Protein AF-A0A1E7EVD5-F1 (afdb_monomer_lite)

Organism: NCBI:txid635003

Structure (mmCIF, N/CA/C/O backbone):
data_AF-A0A1E7EVD5-F1
#
_entry.id   AF-A0A1E7EVD5-F1
#
loop_
_atom_site.group_PDB
_atom_site.id
_atom_site.type_symbol
_atom_site.label_atom_id
_atom_site.label_alt_id
_atom_site.label_comp_id
_atom_site.label_asym_id
_atom_site.label_entity_id
_atom_site.label_seq_id
_atom_site.pdbx_PDB_ins_code
_atom_site.Cartn_x
_atom_site.Cartn_y
_atom_site.Cartn_z
_atom_site.occupancy
_atom_site.B_iso_or_equiv
_atom_site.auth_seq_id
_atom_site.auth_comp_id
_atom_site.auth_asym_id
_atom_site.auth_atom_id
_atom_site.pdbx_PDB_model_num
ATOM 1 N N . MET A 1 1 ? -14.620 2.691 9.015 1.00 87.44 1 MET A N 1
ATOM 2 C CA . MET A 1 1 ? -14.603 2.042 10.347 1.00 87.44 1 MET A CA 1
ATOM 3 C C . MET A 1 1 ? -14.461 3.120 11.411 1.00 87.44 1 MET A C 1
ATOM 5 O O . MET A 1 1 ? -13.793 4.110 11.149 1.00 87.44 1 MET A O 1
ATOM 9 N N . GLN A 1 2 ? -15.091 2.953 12.572 1.00 92.75 2 GLN A N 1
ATOM 10 C CA . GLN A 1 2 ? -14.974 3.869 13.709 1.00 92.75 2 GLN A CA 1
ATOM 11 C C . GLN A 1 2 ? -13.969 3.303 14.715 1.00 92.75 2 GLN A C 1
ATOM 13 O O . GLN A 1 2 ? -14.129 2.164 15.145 1.00 92.75 2 GLN A O 1
ATOM 18 N N . VAL A 1 3 ? -12.957 4.079 15.102 1.00 96.19 3 VAL A N 1
ATOM 19 C CA . VAL A 1 3 ? -11.995 3.671 16.138 1.00 96.19 3 VAL A CA 1
ATOM 20 C C . VAL A 1 3 ? -12.678 3.657 17.504 1.00 96.19 3 VAL A C 1
ATOM 22 O O . VAL A 1 3 ? -13.343 4.624 17.872 1.00 96.19 3 VAL A O 1
ATOM 25 N N . ILE A 1 4 ? -12.496 2.565 18.245 1.00 95.31 4 ILE A N 1
ATOM 26 C CA . ILE A 1 4 ? -12.933 2.418 19.637 1.00 95.31 4 ILE A CA 1
ATOM 27 C C . ILE A 1 4 ? -11.795 2.842 20.570 1.00 95.31 4 ILE A C 1
ATOM 29 O O . ILE A 1 4 ? -12.007 3.651 21.464 1.00 95.31 4 ILE A O 1
ATOM 33 N N . GLY A 1 5 ? -10.588 2.323 20.337 1.00 96.06 5 GLY A N 1
ATOM 34 C CA . GLY A 1 5 ? -9.418 2.605 21.163 1.00 96.06 5 GLY A CA 1
ATOM 35 C C . GLY A 1 5 ? -8.251 1.671 20.853 1.00 96.06 5 GLY A C 1
ATOM 36 O O . GLY A 1 5 ? -8.274 0.946 19.855 1.00 96.06 5 GLY A O 1
ATOM 37 N N . GLN A 1 6 ? -7.247 1.677 21.725 1.00 97.06 6 GLN A N 1
ATOM 38 C CA . GLN A 1 6 ? -6.050 0.849 21.603 1.00 97.06 6 GLN A CA 1
ATOM 39 C C . GLN A 1 6 ? -6.073 -0.302 22.614 1.00 97.06 6 GLN A C 1
ATOM 41 O O . GLN A 1 6 ? -6.455 -0.115 23.767 1.00 97.06 6 GLN A O 1
ATOM 46 N N . PHE A 1 7 ? -5.611 -1.480 22.204 1.00 96.19 7 PHE A N 1
ATOM 47 C CA . PHE A 1 7 ? -5.401 -2.637 23.065 1.00 96.19 7 PHE A CA 1
ATOM 48 C C . PHE A 1 7 ? -3.916 -3.016 23.110 1.00 96.19 7 PHE A C 1
ATOM 50 O O . PHE A 1 7 ? -3.252 -3.108 22.074 1.00 96.19 7 PHE A O 1
ATOM 57 N N . ASN A 1 8 ? -3.405 -3.242 24.326 1.00 95.19 8 ASN A N 1
ATOM 58 C CA . ASN A 1 8 ? -2.037 -3.696 24.609 1.00 95.19 8 ASN A CA 1
ATOM 59 C C . ASN A 1 8 ? -0.928 -2.905 23.879 1.00 95.19 8 ASN A C 1
ATOM 61 O O . ASN A 1 8 ? 0.089 -3.473 23.490 1.00 95.19 8 ASN A O 1
ATOM 65 N N . LEU A 1 9 ? -1.155 -1.609 23.626 1.00 94.81 9 LEU A N 1
ATOM 66 C CA . LEU A 1 9 ? -0.230 -0.713 22.914 1.00 94.81 9 LEU A CA 1
ATOM 67 C C . LEU A 1 9 ? 0.246 -1.224 21.535 1.00 94.81 9 LEU A C 1
ATOM 69 O O . LEU A 1 9 ? 1.286 -0.803 21.030 1.00 94.81 9 LEU A O 1
ATOM 73 N N . GLY A 1 10 ? -0.488 -2.161 20.932 1.00 93.69 10 GLY A N 1
ATOM 74 C CA . GLY A 1 10 ? -0.101 -2.815 19.679 1.00 93.69 10 GLY A CA 1
ATOM 75 C C . GLY A 1 10 ? -1.252 -3.004 18.700 1.00 93.69 10 GLY A C 1
ATOM 76 O O . GLY A 1 10 ? -1.018 -3.213 17.510 1.00 93.69 10 GLY A O 1
ATOM 77 N N . PHE A 1 11 ? -2.493 -2.911 19.177 1.00 96.81 11 PHE A N 1
ATOM 78 C CA . PHE A 1 11 ? -3.666 -3.129 18.349 1.00 96.81 11 PHE A CA 1
ATOM 79 C C . PHE A 1 11 ? -4.635 -1.961 18.427 1.00 96.81 11 PHE A C 1
ATOM 81 O O . PHE A 1 11 ? -4.935 -1.461 19.507 1.00 96.81 11 PHE A O 1
ATOM 88 N N . VAL A 1 12 ? -5.184 -1.573 17.283 1.00 97.00 12 VAL A N 1
ATOM 89 C CA . VAL A 1 12 ? -6.315 -0.654 17.191 1.00 97.00 12 VAL A CA 1
ATOM 90 C C . VAL A 1 12 ? -7.594 -1.478 17.121 1.00 97.00 12 VAL A C 1
ATOM 92 O O . VAL A 1 12 ? -7.748 -2.345 16.259 1.00 97.00 12 VAL A O 1
ATOM 95 N N . LEU A 1 13 ? -8.525 -1.205 18.028 1.00 96.56 13 LEU A N 1
ATOM 96 C CA . LEU A 1 13 ? -9.871 -1.760 17.996 1.00 96.56 13 LEU A CA 1
ATOM 97 C C . LEU A 1 13 ? -10.778 -0.818 17.214 1.00 96.56 13 LEU A C 1
ATOM 99 O O . LEU A 1 13 ? -10.851 0.381 17.499 1.00 96.56 13 LEU A O 1
ATOM 103 N N . ALA A 1 14 ? -11.496 -1.363 16.240 1.00 95.25 14 ALA A N 1
ATOM 104 C CA . ALA A 1 14 ? -12.407 -0.597 15.410 1.00 95.25 14 ALA A CA 1
ATOM 105 C C . ALA A 1 14 ? -13.736 -1.323 15.214 1.00 95.25 14 ALA A C 1
ATOM 107 O O . ALA A 1 14 ? -13.816 -2.548 15.158 1.00 95.25 14 ALA A O 1
ATOM 108 N N . ARG A 1 15 ? -14.800 -0.542 15.066 1.00 92.50 15 ARG A N 1
ATOM 109 C CA . ARG A 1 15 ? -16.142 -1.021 14.755 1.00 92.50 15 ARG A CA 1
ATOM 110 C C . ARG A 1 15 ? -16.478 -0.728 13.300 1.00 92.50 15 ARG A C 1
ATOM 112 O O . ARG A 1 15 ? -16.252 0.381 12.806 1.00 92.50 15 ARG A O 1
ATOM 119 N N . CYS A 1 16 ? -17.050 -1.709 12.616 1.00 87.75 16 CYS A N 1
ATOM 120 C CA . CYS A 1 16 ? -17.634 -1.540 11.290 1.00 87.75 16 CYS A CA 1
ATOM 121 C C . CYS A 1 16 ? -19.168 -1.646 11.353 1.00 87.75 16 CYS A C 1
ATOM 123 O O . CYS A 1 16 ? -19.747 -1.780 12.434 1.00 87.75 16 CYS A O 1
ATOM 125 N N . SER A 1 17 ? -19.830 -1.538 10.200 1.00 83.94 17 SER A N 1
ATOM 126 C CA . SER A 1 17 ? -21.291 -1.601 10.077 1.00 83.94 17 SER A CA 1
ATOM 127 C C . SER A 1 17 ? -21.891 -2.780 10.858 1.00 83.94 17 SER A C 1
ATOM 129 O O . SER A 1 17 ? -21.265 -3.828 11.015 1.00 83.94 17 SER A O 1
ATOM 131 N N . ARG A 1 18 ? -23.107 -2.587 11.391 1.00 83.00 18 ARG A N 1
ATOM 132 C CA . ARG A 1 18 ? -23.834 -3.575 12.216 1.00 83.00 18 ARG A CA 1
ATOM 133 C C . ARG A 1 18 ? -23.080 -4.060 13.468 1.00 83.00 18 ARG A C 1
ATOM 135 O O . ARG A 1 18 ? -23.316 -5.171 13.916 1.00 83.00 18 ARG A O 1
ATOM 142 N N . ASN A 1 19 ? -22.205 -3.230 14.045 1.00 83.88 19 ASN A N 1
ATOM 143 C CA . ASN A 1 19 ? -21.448 -3.531 15.272 1.00 83.88 19 ASN A CA 1
ATOM 144 C C . ASN A 1 19 ? -20.487 -4.723 15.159 1.00 83.88 19 ASN A C 1
ATOM 146 O O . ASN A 1 19 ? -20.225 -5.421 16.137 1.00 83.88 19 ASN A O 1
ATOM 150 N N . HIS A 1 20 ? -19.916 -4.942 13.978 1.00 91.12 20 HIS A N 1
ATOM 151 C CA . HIS A 1 20 ? -18.826 -5.901 13.836 1.00 91.12 20 HIS A CA 1
ATOM 152 C C . HIS A 1 20 ? -17.531 -5.312 14.403 1.00 91.12 20 HIS A C 1
ATOM 154 O O . HIS A 1 20 ? -17.106 -4.232 13.981 1.00 91.12 20 HIS A O 1
ATOM 160 N N . LEU A 1 21 ? -16.914 -6.025 15.345 1.00 93.31 21 LEU A N 1
ATOM 161 C CA . LEU A 1 21 ? -15.629 -5.676 15.940 1.00 93.31 21 LEU A CA 1
ATOM 162 C C . LEU A 1 21 ? -14.482 -6.184 15.064 1.00 93.31 21 LEU A C 1
ATOM 164 O O . LEU A 1 21 ? -14.471 -7.335 14.619 1.00 93.31 21 LEU A O 1
ATOM 168 N N . TRP A 1 22 ? -13.506 -5.313 14.858 1.00 95.25 22 TRP A N 1
ATOM 169 C CA . TRP A 1 22 ? -12.271 -5.570 14.142 1.00 95.25 22 TRP A CA 1
ATOM 170 C C . TRP A 1 22 ? -11.087 -5.218 15.029 1.00 95.25 22 TRP A C 1
ATOM 172 O O . TRP A 1 22 ? -11.113 -4.222 15.756 1.00 95.25 22 TRP A O 1
ATOM 182 N N . ILE A 1 23 ? -10.044 -6.033 14.932 1.00 96.06 23 ILE A N 1
ATOM 183 C CA . ILE A 1 23 ? -8.750 -5.778 15.551 1.00 96.06 23 ILE A CA 1
ATOM 184 C C . ILE A 1 23 ? -7.716 -5.583 14.450 1.00 96.06 23 ILE A C 1
ATOM 186 O O . ILE A 1 23 ? -7.658 -6.364 13.498 1.00 96.06 23 ILE A O 1
ATOM 190 N N . LEU A 1 24 ? -6.937 -4.516 14.562 1.00 96.94 24 LEU A N 1
ATOM 191 C CA . LEU A 1 24 ? -5.933 -4.120 13.589 1.00 96.94 24 LEU A CA 1
ATOM 192 C C . LEU A 1 24 ? -4.576 -4.050 14.279 1.00 96.94 24 LEU A C 1
ATOM 194 O O . LEU A 1 24 ? -4.447 -3.392 15.304 1.00 96.94 24 LEU A O 1
ATOM 198 N N . ASP A 1 25 ? -3.568 -4.713 13.732 1.00 96.88 25 ASP A N 1
ATOM 199 C CA . ASP A 1 25 ? -2.182 -4.622 14.188 1.00 96.88 25 ASP A CA 1
ATOM 200 C C . ASP A 1 25 ? -1.587 -3.302 13.690 1.00 96.88 25 ASP A C 1
ATOM 202 O O . ASP A 1 25 ? -1.381 -3.118 12.489 1.00 96.88 25 ASP A O 1
ATOM 206 N N . GLN A 1 26 ? -1.342 -2.364 14.608 1.00 95.94 26 GLN A N 1
ATOM 207 C CA . GLN A 1 26 ? -0.967 -0.993 14.250 1.00 95.94 26 GLN A CA 1
ATOM 208 C C . GLN A 1 26 ? 0.332 -0.940 13.434 1.00 95.94 26 GLN A C 1
ATOM 210 O O . GLN A 1 26 ? 0.427 -0.175 12.475 1.00 95.94 26 GLN A O 1
ATOM 215 N N . HIS A 1 27 ? 1.299 -1.797 13.777 1.00 95.00 27 HIS A N 1
ATOM 216 C CA . HIS A 1 27 ? 2.591 -1.865 13.107 1.00 95.00 27 HIS A CA 1
ATOM 217 C C . HIS A 1 27 ? 2.435 -2.462 11.710 1.00 95.00 27 HIS A C 1
ATOM 219 O O . HIS A 1 27 ? 2.882 -1.875 10.729 1.00 95.00 27 HIS A O 1
ATOM 225 N N . ALA A 1 28 ? 1.747 -3.601 11.606 1.00 95.12 28 ALA A N 1
ATOM 226 C CA . ALA A 1 28 ? 1.531 -4.275 10.331 1.00 95.12 28 ALA A CA 1
ATOM 227 C C . ALA A 1 28 ? 0.746 -3.399 9.337 1.00 95.12 28 ALA A C 1
ATOM 229 O O . ALA A 1 28 ? 1.055 -3.396 8.143 1.00 95.12 28 ALA A O 1
ATOM 230 N N . CYS A 1 29 ? -0.254 -2.652 9.821 1.00 95.50 29 CYS A N 1
ATOM 231 C CA . CYS A 1 29 ? -1.066 -1.755 8.998 1.00 95.50 29 CYS A CA 1
ATOM 232 C C . CYS A 1 29 ? -0.239 -0.605 8.413 1.00 95.50 29 CYS A C 1
ATOM 234 O O . CYS A 1 29 ? -0.310 -0.349 7.209 1.00 95.50 29 CYS A O 1
ATOM 236 N N . GLU A 1 30 ? 0.563 0.072 9.240 1.00 94.56 30 GLU A N 1
ATOM 237 C CA . GLU A 1 30 ? 1.446 1.130 8.742 1.00 94.56 30 GLU A CA 1
ATOM 238 C C . GLU A 1 30 ? 2.547 0.589 7.837 1.00 94.56 30 GLU A C 1
ATOM 240 O O . GLU A 1 30 ? 2.829 1.200 6.808 1.00 94.56 30 GLU A O 1
ATOM 245 N N . GLU A 1 31 ? 3.110 -0.578 8.154 1.00 93.44 31 GLU A N 1
ATOM 246 C CA . GLU A 1 31 ? 4.122 -1.215 7.316 1.00 93.44 31 GLU A CA 1
ATOM 247 C C . GLU A 1 31 ? 3.582 -1.490 5.913 1.00 93.44 31 GLU A C 1
ATOM 249 O O . GLU A 1 31 ? 4.265 -1.216 4.928 1.00 93.44 31 GLU A O 1
ATOM 254 N N . ARG A 1 32 ? 2.343 -1.985 5.799 1.00 94.12 32 ARG A N 1
ATOM 255 C CA . ARG A 1 32 ? 1.721 -2.224 4.495 1.00 94.12 32 ARG A CA 1
ATOM 256 C C . ARG A 1 32 ? 1.514 -0.925 3.717 1.00 94.12 32 ARG A C 1
ATOM 258 O O . ARG A 1 32 ? 1.902 -0.863 2.554 1.00 94.12 32 ARG A O 1
ATOM 265 N N . TYR A 1 33 ? 0.953 0.103 4.351 1.00 95.00 33 TYR A N 1
ATOM 266 C CA . TYR A 1 33 ? 0.758 1.400 3.701 1.00 95.00 33 TYR A CA 1
ATOM 267 C C . TYR A 1 33 ? 2.088 1.997 3.224 1.00 95.00 33 TYR A C 1
ATOM 269 O O . TYR A 1 33 ? 2.227 2.365 2.061 1.00 95.00 33 TYR A O 1
ATOM 277 N N . ASN A 1 34 ? 3.096 2.032 4.099 1.00 91.44 34 ASN A N 1
ATOM 278 C CA . ASN A 1 34 ? 4.414 2.575 3.782 1.00 91.44 34 ASN A CA 1
ATOM 279 C C . ASN A 1 34 ? 5.110 1.773 2.678 1.00 91.44 34 ASN A C 1
ATOM 281 O O . ASN A 1 34 ? 5.782 2.359 1.835 1.00 91.44 34 ASN A O 1
ATOM 285 N N . PHE A 1 35 ? 4.952 0.449 2.662 1.00 89.56 35 PHE A N 1
ATOM 286 C CA . PHE A 1 35 ? 5.494 -0.404 1.611 1.00 89.56 35 PHE A CA 1
ATOM 287 C C . PHE A 1 35 ? 4.894 -0.072 0.244 1.00 89.56 35 PHE A C 1
ATOM 289 O O . PHE A 1 35 ? 5.647 0.185 -0.693 1.00 89.56 35 PHE A O 1
ATOM 296 N N . GLU A 1 36 ? 3.565 -0.023 0.131 1.00 90.06 36 GLU A N 1
ATOM 297 C CA . GLU A 1 36 ? 2.908 0.299 -1.141 1.00 90.06 36 GLU A CA 1
ATOM 298 C C . GLU A 1 36 ? 3.227 1.726 -1.597 1.00 90.06 36 GLU A C 1
ATOM 300 O O . GLU A 1 36 ? 3.528 1.942 -2.770 1.00 90.06 36 GLU A O 1
ATOM 305 N N . GLU A 1 37 ? 3.269 2.689 -0.674 1.00 89.38 37 GLU A N 1
ATOM 306 C CA . GLU A 1 37 ? 3.686 4.061 -0.972 1.00 89.38 37 GLU A CA 1
ATOM 307 C C . GLU A 1 37 ? 5.142 4.141 -1.441 1.00 89.38 37 GLU A C 1
ATOM 309 O O . GLU A 1 37 ? 5.448 4.872 -2.382 1.00 89.38 37 GLU A O 1
ATOM 314 N N . LEU A 1 38 ? 6.054 3.386 -0.819 1.00 83.38 38 LEU A N 1
ATOM 315 C CA . LEU A 1 38 ? 7.449 3.306 -1.250 1.00 83.38 38 LEU A CA 1
ATOM 316 C C . LEU A 1 38 ? 7.557 2.690 -2.642 1.00 83.38 38 LEU A C 1
ATOM 318 O O . LEU A 1 38 ? 8.316 3.209 -3.456 1.00 83.38 38 LEU A O 1
ATOM 322 N N . CYS A 1 39 ? 6.796 1.637 -2.935 1.00 80.44 39 CYS A N 1
ATOM 323 C CA . CYS A 1 39 ? 6.753 1.043 -4.267 1.00 80.44 39 CYS A CA 1
ATOM 324 C C . CYS A 1 39 ? 6.199 2.021 -5.314 1.00 80.44 39 CYS A C 1
ATOM 326 O O . CYS A 1 39 ? 6.761 2.108 -6.400 1.00 80.44 39 CYS A O 1
ATOM 328 N N . LYS A 1 40 ? 5.155 2.794 -4.983 1.00 81.38 40 LYS A N 1
ATOM 329 C CA . LYS A 1 40 ? 4.544 3.792 -5.883 1.00 81.38 40 LYS A CA 1
ATOM 330 C C . LYS A 1 40 ? 5.447 5.007 -6.124 1.00 81.38 40 LYS A C 1
ATOM 332 O O . LYS A 1 40 ? 5.515 5.513 -7.238 1.00 81.38 40 LYS A O 1
ATOM 337 N N . LYS A 1 41 ? 6.127 5.500 -5.084 1.00 79.62 41 LYS A N 1
ATOM 338 C CA . LYS A 1 41 ? 6.917 6.747 -5.129 1.00 79.62 41 LYS A CA 1
ATOM 339 C C . LYS A 1 41 ? 8.368 6.553 -5.540 1.00 79.62 41 LYS A C 1
ATOM 341 O O . LYS A 1 41 ? 9.002 7.509 -5.984 1.00 79.62 41 LYS A O 1
ATOM 346 N N . THR A 1 42 ? 8.934 5.367 -5.328 1.00 70.31 42 THR A N 1
ATOM 347 C CA . THR A 1 42 ? 10.346 5.138 -5.637 1.00 70.31 42 THR A CA 1
ATOM 348 C C . THR A 1 42 ? 10.512 4.975 -7.137 1.00 70.31 42 THR A C 1
ATOM 350 O O . THR A 1 42 ? 10.338 3.889 -7.678 1.00 70.31 42 THR A O 1
ATOM 353 N N . VAL A 1 43 ? 10.919 6.058 -7.789 1.00 64.12 43 VAL A N 1
ATOM 354 C CA . VAL A 1 43 ? 11.526 5.987 -9.114 1.00 64.12 43 VAL A CA 1
ATOM 355 C C . VAL A 1 43 ? 12.935 5.444 -8.919 1.00 64.12 43 VAL A C 1
ATOM 357 O O . VAL A 1 43 ? 13.771 6.070 -8.264 1.00 64.12 43 VAL A O 1
ATOM 360 N N . MET A 1 44 ? 13.193 4.242 -9.423 1.00 65.06 44 MET A N 1
ATOM 361 C CA . MET A 1 44 ? 14.541 3.683 -9.398 1.00 65.06 44 MET A CA 1
ATOM 362 C C . MET A 1 44 ? 15.422 4.503 -10.338 1.00 65.06 44 MET A C 1
ATOM 364 O O . MET A 1 44 ? 15.129 4.617 -11.527 1.00 65.06 44 MET A O 1
ATOM 368 N N . HIS A 1 45 ? 16.501 5.079 -9.811 1.00 68.00 45 HIS A N 1
ATOM 369 C CA . HIS A 1 45 ? 17.475 5.769 -10.647 1.00 68.00 45 HIS A CA 1
ATOM 370 C C . HIS A 1 45 ? 18.203 4.749 -11.518 1.00 68.00 45 HIS A C 1
ATOM 372 O O . HIS A 1 45 ? 18.704 3.740 -11.022 1.00 68.00 45 HIS A O 1
ATOM 378 N N . GLU A 1 46 ? 18.249 5.010 -12.818 1.00 78.38 46 GLU A N 1
ATOM 379 C CA . GLU A 1 46 ? 18.976 4.168 -13.756 1.00 78.38 46 GLU A CA 1
ATOM 380 C C . GLU A 1 46 ? 20.476 4.467 -13.692 1.00 78.38 46 GLU A C 1
ATOM 382 O O . GLU A 1 46 ? 20.906 5.621 -13.664 1.00 78.38 46 GLU A O 1
ATOM 387 N N . GLN A 1 47 ? 21.283 3.415 -13.687 1.00 81.50 47 GLN A N 1
ATOM 388 C CA . GLN A 1 47 ? 22.715 3.488 -13.915 1.00 81.50 47 GLN A CA 1
ATOM 389 C C . GLN A 1 47 ? 23.000 2.942 -15.317 1.00 81.50 47 GLN A C 1
ATOM 391 O O . GLN A 1 47 ? 22.855 1.732 -15.531 1.00 81.50 47 GLN A O 1
ATOM 396 N N . PRO A 1 48 ? 23.411 3.801 -16.268 1.00 87.69 48 PRO A N 1
ATOM 397 C CA . PRO A 1 48 ? 23.814 3.362 -17.594 1.00 87.69 48 PRO A CA 1
ATOM 398 C C . PRO A 1 48 ? 24.963 2.355 -17.518 1.00 87.69 48 PRO A C 1
ATOM 400 O O . PRO A 1 48 ? 25.917 2.519 -16.752 1.00 87.69 48 PRO A O 1
ATOM 403 N N . LEU A 1 49 ? 24.873 1.308 -18.329 1.00 83.44 49 LEU A N 1
ATOM 404 C CA . LEU A 1 49 ? 25.957 0.363 -18.535 1.00 83.44 49 LEU A CA 1
ATOM 405 C C . LEU A 1 49 ? 26.996 0.983 -19.469 1.00 83.44 49 LEU A C 1
ATOM 407 O O . LEU A 1 49 ? 26.654 1.655 -20.439 1.00 83.44 49 LEU A O 1
ATOM 411 N N . ILE A 1 50 ? 28.274 0.710 -19.198 1.00 88.38 50 ILE A N 1
ATOM 412 C CA . ILE A 1 50 ? 29.384 1.141 -20.064 1.00 88.38 50 ILE A CA 1
ATOM 413 C C . ILE A 1 50 ? 29.226 0.546 -21.473 1.00 88.38 50 ILE A C 1
ATOM 415 O O . ILE A 1 50 ? 29.516 1.209 -22.464 1.00 88.38 50 ILE A O 1
ATOM 419 N N . GLN A 1 51 ? 28.730 -0.691 -21.559 1.00 86.69 51 GLN A N 1
ATOM 420 C CA . GLN A 1 51 ? 28.394 -1.366 -22.807 1.00 86.69 51 GLN A CA 1
ATOM 421 C C . GLN A 1 51 ? 27.023 -2.045 -22.666 1.00 86.69 51 GLN A C 1
ATOM 423 O O . GLN A 1 51 ? 26.775 -2.660 -21.624 1.00 86.69 51 GLN A O 1
ATOM 428 N N . PRO A 1 52 ? 26.144 -1.971 -23.687 1.00 88.62 52 PRO A N 1
ATOM 429 C CA . PRO A 1 52 ? 24.885 -2.705 -23.680 1.00 88.62 52 PRO A CA 1
ATOM 430 C C . PRO A 1 52 ? 25.107 -4.208 -23.483 1.00 88.62 52 PRO A C 1
ATOM 432 O O . PRO A 1 52 ? 25.934 -4.817 -24.163 1.00 88.62 52 PRO A O 1
ATOM 435 N N . LEU A 1 53 ? 24.353 -4.805 -22.565 1.00 85.31 53 LEU A N 1
ATOM 436 C CA . LEU A 1 53 ? 24.375 -6.238 -22.302 1.00 85.31 53 LEU A CA 1
ATOM 437 C C . LEU A 1 53 ? 23.308 -6.919 -23.162 1.00 85.31 53 LEU A C 1
ATOM 439 O O . LEU A 1 53 ? 22.117 -6.725 -22.931 1.00 85.31 53 LEU A O 1
ATOM 443 N N . HIS A 1 54 ? 23.718 -7.716 -24.147 1.00 85.88 54 HIS A N 1
ATOM 444 C CA . HIS A 1 54 ? 22.781 -8.530 -24.923 1.00 85.88 54 HIS A CA 1
ATOM 445 C C . HIS A 1 54 ? 22.127 -9.589 -24.033 1.00 85.88 54 HIS A C 1
ATOM 447 O O . HIS A 1 54 ? 22.817 -10.291 -23.292 1.00 85.88 54 HIS A O 1
ATOM 453 N N . LEU A 1 55 ? 20.797 -9.677 -24.090 1.00 78.94 55 LEU A N 1
ATOM 454 C CA . LEU A 1 55 ? 20.026 -10.653 -23.333 1.00 78.94 55 LEU A CA 1
ATOM 455 C C . LEU A 1 55 ? 19.700 -11.846 -24.229 1.00 78.94 55 LEU A C 1
ATOM 457 O O . LEU A 1 55 ? 19.276 -11.669 -25.367 1.00 78.94 55 LEU A O 1
ATOM 461 N N . GLU A 1 56 ? 19.875 -13.050 -23.691 1.00 82.19 56 GLU A N 1
ATOM 462 C CA . GLU A 1 56 ? 19.397 -14.291 -24.301 1.00 82.19 56 GLU A CA 1
ATOM 463 C C . GLU A 1 56 ? 18.148 -14.748 -23.546 1.00 82.19 56 GLU A C 1
ATOM 465 O O . GLU A 1 56 ? 18.235 -15.465 -22.548 1.00 82.19 56 GLU A O 1
ATOM 470 N N . LEU A 1 57 ? 16.981 -14.283 -23.983 1.00 77.38 57 LEU A N 1
ATOM 471 C CA . LEU A 1 57 ? 15.704 -14.583 -23.331 1.00 77.38 57 LEU A CA 1
ATOM 472 C C . LEU A 1 57 ? 15.010 -15.751 -24.027 1.00 77.38 57 LEU A C 1
ATOM 474 O O . LEU A 1 57 ? 15.200 -15.990 -25.218 1.00 77.38 57 LEU A O 1
ATOM 478 N N . ASN A 1 58 ? 14.190 -16.513 -23.311 1.00 77.69 58 ASN A N 1
ATOM 479 C CA . ASN A 1 58 ? 13.251 -17.408 -23.987 1.00 77.69 58 ASN A CA 1
ATOM 480 C C . ASN A 1 58 ? 12.060 -16.602 -24.571 1.00 77.69 58 ASN A C 1
ATOM 482 O O . ASN A 1 58 ? 11.833 -15.465 -24.156 1.00 77.69 58 ASN A O 1
ATOM 486 N N . PRO A 1 59 ? 11.284 -17.148 -25.531 1.00 81.06 59 PRO A N 1
ATOM 487 C CA . PRO A 1 59 ? 10.198 -16.395 -26.170 1.00 81.06 59 PRO A CA 1
ATOM 488 C C . PRO A 1 59 ? 9.147 -15.840 -25.196 1.00 81.06 59 PRO A C 1
ATOM 490 O O . PRO A 1 59 ? 8.648 -14.737 -25.402 1.00 81.06 59 PRO A O 1
ATOM 493 N N . SER A 1 60 ? 8.835 -16.575 -24.123 1.00 73.50 60 SER A N 1
ATOM 494 C CA . SER A 1 60 ? 7.866 -16.148 -23.106 1.00 73.50 60 SER A CA 1
ATOM 495 C C . SER A 1 60 ? 8.400 -15.005 -22.237 1.00 73.50 60 SER A C 1
ATOM 497 O O . SER A 1 60 ? 7.659 -14.088 -21.900 1.00 73.50 60 SER A O 1
ATOM 499 N N . GLU A 1 61 ? 9.686 -15.041 -21.883 1.00 70.81 61 GLU A N 1
ATOM 500 C CA . GLU A 1 61 ? 10.374 -13.967 -21.158 1.00 70.81 61 GLU A CA 1
ATOM 501 C C . GLU A 1 61 ? 10.478 -12.704 -22.011 1.00 70.81 61 GLU A C 1
ATOM 503 O O . GLU A 1 61 ? 10.210 -11.611 -21.520 1.00 70.81 61 GLU A O 1
ATOM 508 N N . GLU A 1 62 ? 10.831 -12.849 -23.289 1.00 77.94 62 GLU A N 1
ATOM 509 C CA . GLU A 1 62 ? 10.947 -11.724 -24.214 1.00 77.94 62 GLU A CA 1
ATOM 510 C C . GLU A 1 62 ? 9.597 -11.025 -24.417 1.00 77.94 62 GLU A C 1
ATOM 512 O O . GLU A 1 62 ? 9.520 -9.804 -24.295 1.00 77.94 62 GLU A O 1
ATOM 517 N N . ALA A 1 63 ? 8.524 -11.793 -24.644 1.00 80.00 63 ALA A N 1
ATOM 518 C CA . ALA A 1 63 ? 7.167 -11.257 -24.723 1.00 80.00 63 ALA A CA 1
ATOM 519 C C . ALA A 1 63 ? 6.762 -10.551 -23.420 1.00 80.00 63 ALA A C 1
ATOM 521 O O . ALA A 1 63 ? 6.300 -9.418 -23.457 1.00 80.00 63 ALA A O 1
ATOM 522 N N . CYS A 1 64 ? 7.038 -11.160 -22.261 1.00 74.31 64 CYS A N 1
ATOM 523 C CA . CYS A 1 64 ? 6.736 -10.565 -20.959 1.00 74.31 64 CYS A CA 1
ATOM 524 C C . CYS A 1 64 ? 7.420 -9.201 -20.755 1.00 74.31 64 CYS A C 1
ATOM 526 O O . CYS A 1 64 ? 6.788 -8.270 -20.254 1.00 74.31 64 CYS A O 1
ATOM 528 N N . VAL A 1 65 ? 8.689 -9.064 -21.160 1.00 74.94 65 VAL A N 1
ATOM 529 C CA . VAL A 1 65 ? 9.420 -7.788 -21.081 1.00 74.94 65 VAL A CA 1
ATOM 530 C C . VAL A 1 65 ? 8.853 -6.755 -22.054 1.00 74.94 65 VAL A C 1
ATOM 532 O O . VAL A 1 65 ? 8.736 -5.588 -21.688 1.00 74.94 65 VAL A O 1
ATOM 535 N N . LEU A 1 66 ? 8.489 -7.167 -23.271 1.00 83.81 66 LEU A N 1
ATOM 536 C CA . LEU A 1 66 ? 7.886 -6.278 -24.266 1.00 83.81 66 LEU A CA 1
ATOM 537 C C . LEU A 1 66 ? 6.505 -5.772 -23.823 1.00 83.81 66 LEU A C 1
ATOM 539 O O . LEU A 1 66 ? 6.245 -4.574 -23.924 1.00 83.81 66 LEU A O 1
ATOM 543 N N . ASP A 1 67 ? 5.670 -6.654 -23.275 1.00 81.94 67 ASP A N 1
ATOM 544 C CA . ASP A 1 67 ? 4.306 -6.346 -22.828 1.00 81.94 67 ASP A CA 1
ATOM 545 C C . ASP A 1 67 ? 4.273 -5.430 -21.591 1.00 81.94 67 ASP A C 1
ATOM 547 O O . ASP A 1 67 ? 3.298 -4.711 -21.385 1.00 81.94 67 ASP A O 1
ATOM 551 N N . HIS A 1 68 ? 5.338 -5.434 -20.781 1.00 75.50 68 HIS A N 1
ATOM 552 C CA . HIS A 1 68 ? 5.436 -4.679 -19.522 1.00 75.50 68 HIS A CA 1
ATOM 553 C C . HIS A 1 68 ? 6.641 -3.724 -19.494 1.00 75.50 68 HIS A C 1
ATOM 555 O O . HIS A 1 68 ? 7.229 -3.464 -18.437 1.00 75.50 68 HIS A O 1
ATOM 561 N N . MET A 1 69 ? 7.062 -3.232 -20.664 1.00 80.12 69 MET A N 1
ATOM 562 C CA . MET A 1 69 ? 8.252 -2.385 -20.826 1.00 80.12 69 MET A CA 1
ATOM 563 C C . MET A 1 69 ? 8.214 -1.143 -19.922 1.00 80.12 69 MET A C 1
ATOM 565 O O . MET A 1 69 ? 9.232 -0.739 -19.359 1.00 80.12 69 MET A O 1
ATOM 569 N N . ASP A 1 70 ? 7.032 -0.556 -19.759 1.00 76.88 70 ASP A N 1
ATOM 570 C CA . ASP A 1 70 ? 6.743 0.582 -18.890 1.00 76.88 70 ASP A CA 1
ATOM 571 C C . ASP A 1 70 ? 7.039 0.278 -17.414 1.00 76.88 70 ASP A C 1
ATOM 573 O O . ASP A 1 70 ? 7.699 1.073 -16.740 1.00 76.88 70 ASP A O 1
ATOM 577 N N . ILE A 1 71 ? 6.643 -0.902 -16.926 1.00 70.38 71 ILE A N 1
ATOM 578 C CA . ILE A 1 71 ? 6.918 -1.351 -15.558 1.00 70.38 71 ILE A CA 1
ATOM 579 C C . ILE A 1 71 ? 8.424 -1.484 -15.351 1.00 70.38 71 ILE A C 1
ATOM 581 O O . ILE A 1 71 ? 8.959 -1.001 -14.351 1.00 70.38 71 ILE A O 1
ATOM 585 N N . PHE A 1 72 ? 9.140 -2.104 -16.289 1.00 73.81 72 PHE A N 1
ATOM 586 C CA . PHE A 1 72 ? 10.588 -2.241 -16.162 1.00 73.81 72 PHE A CA 1
ATOM 587 C C . PHE A 1 72 ? 11.313 -0.888 -16.195 1.00 73.81 72 PHE A C 1
ATOM 589 O O . PHE A 1 72 ? 12.223 -0.670 -15.393 1.00 73.81 72 PHE A O 1
ATOM 596 N N . GLN A 1 73 ? 10.885 0.037 -17.057 1.00 78.94 73 GLN A N 1
ATOM 597 C CA . GLN A 1 73 ? 11.433 1.395 -17.114 1.00 78.94 73 GLN A CA 1
ATOM 598 C C . GLN A 1 73 ? 11.162 2.184 -15.833 1.00 78.94 73 GLN A C 1
ATOM 600 O O . GLN A 1 73 ? 12.076 2.819 -15.305 1.00 78.94 73 GLN A O 1
ATOM 605 N N . ALA A 1 74 ? 9.955 2.083 -15.272 1.00 70.75 74 ALA A N 1
ATOM 606 C CA . ALA A 1 74 ? 9.629 2.661 -13.968 1.00 70.75 74 ALA A CA 1
ATOM 607 C C . ALA A 1 74 ? 10.502 2.078 -12.839 1.00 70.75 74 ALA A C 1
ATOM 609 O O . ALA A 1 74 ? 10.852 2.771 -11.882 1.00 70.75 74 ALA A O 1
ATOM 610 N N . ASN A 1 75 ? 10.916 0.817 -12.985 1.00 69.12 75 ASN A N 1
ATOM 611 C CA . ASN A 1 75 ? 11.833 0.129 -12.083 1.00 69.12 75 ASN A CA 1
ATOM 612 C C . ASN A 1 75 ? 13.320 0.318 -12.443 1.00 69.12 75 ASN A C 1
ATOM 614 O O . ASN A 1 75 ? 14.157 -0.396 -11.895 1.00 69.12 75 ASN A O 1
ATOM 618 N N . GLY A 1 76 ? 13.679 1.284 -13.299 1.00 74.69 76 GLY A N 1
ATOM 619 C CA . GLY A 1 76 ? 15.070 1.695 -13.544 1.00 74.69 76 GLY A CA 1
ATOM 620 C C . GLY A 1 76 ? 15.846 0.810 -14.522 1.00 74.69 76 GLY A C 1
ATOM 621 O O . GLY A 1 76 ? 17.072 0.909 -14.599 1.00 74.69 76 GLY A O 1
ATOM 622 N N . PHE A 1 77 ? 15.157 -0.060 -15.265 1.00 81.00 77 PHE A N 1
ATOM 623 C CA . PHE A 1 77 ? 15.742 -0.827 -16.363 1.00 81.00 77 PHE A CA 1
ATOM 624 C C . PHE A 1 77 ? 15.547 -0.097 -17.691 1.00 81.00 77 PHE A C 1
ATOM 626 O O . PHE A 1 77 ? 14.453 0.366 -18.007 1.00 81.00 77 PHE A O 1
ATOM 633 N N . ARG A 1 78 ? 16.586 -0.060 -18.526 1.00 87.75 78 ARG A N 1
ATOM 634 C CA . ARG A 1 78 ? 16.476 0.415 -19.912 1.00 87.75 78 ARG A CA 1
ATOM 635 C C . ARG A 1 78 ? 16.840 -0.696 -20.873 1.00 87.75 78 ARG A C 1
ATOM 637 O O . ARG A 1 78 ? 17.858 -1.362 -20.688 1.00 87.75 78 ARG A O 1
ATOM 644 N N . PHE A 1 79 ? 16.049 -0.829 -21.929 1.00 88.81 79 PHE A N 1
ATOM 645 C CA . PHE A 1 79 ? 16.292 -1.779 -23.002 1.00 88.81 79 PHE A CA 1
ATOM 646 C C . PHE A 1 79 ? 16.440 -1.050 -24.331 1.00 88.81 79 PHE A C 1
ATOM 648 O O . PHE A 1 79 ? 15.774 -0.048 -24.591 1.00 88.81 79 PHE A O 1
ATOM 655 N N . LYS A 1 80 ? 17.301 -1.590 -25.184 1.00 91.69 80 LYS A N 1
ATOM 656 C CA . LYS A 1 80 ? 17.334 -1.329 -26.614 1.00 91.69 80 LYS A CA 1
ATOM 657 C C . LYS A 1 80 ? 16.688 -2.526 -27.302 1.00 91.69 80 LYS A C 1
ATOM 659 O O . LYS A 1 80 ? 17.122 -3.655 -27.081 1.00 91.69 80 LYS A O 1
ATOM 664 N N . PHE A 1 81 ? 15.665 -2.263 -28.105 1.00 91.06 81 PHE A N 1
ATOM 665 C CA . PHE A 1 81 ? 15.014 -3.273 -28.928 1.00 91.06 81 PHE A CA 1
ATOM 666 C C . PHE A 1 81 ? 15.590 -3.243 -30.345 1.00 91.06 81 PHE A C 1
ATOM 668 O O . PHE A 1 81 ? 15.746 -2.167 -30.925 1.00 91.06 81 PHE A O 1
ATOM 675 N N . ASP A 1 82 ? 15.905 -4.417 -30.877 1.00 90.81 82 ASP A N 1
ATOM 676 C CA . ASP A 1 82 ? 16.356 -4.631 -32.246 1.00 90.81 82 ASP A CA 1
ATOM 677 C C . ASP A 1 82 ? 15.395 -5.602 -32.940 1.00 90.81 82 ASP A C 1
ATOM 679 O O . ASP A 1 82 ? 15.329 -6.783 -32.596 1.00 90.81 82 ASP A O 1
ATOM 683 N N . ALA A 1 83 ? 14.611 -5.088 -33.890 1.00 86.81 83 ALA A N 1
ATOM 684 C CA . ALA A 1 83 ? 13.597 -5.863 -34.600 1.00 86.81 83 ALA A CA 1
ATOM 685 C C . ALA A 1 83 ? 14.198 -6.852 -35.612 1.00 86.81 83 ALA A C 1
ATOM 687 O O . ALA A 1 83 ? 13.557 -7.856 -35.918 1.00 86.81 83 ALA A O 1
ATOM 688 N N . GLU A 1 84 ? 15.411 -6.577 -36.101 1.00 89.44 84 GLU A N 1
ATOM 689 C CA . GLU A 1 84 ? 16.101 -7.386 -37.114 1.00 89.44 84 GLU A CA 1
ATOM 690 C C . GLU A 1 84 ? 16.868 -8.559 -36.490 1.00 89.44 84 GLU A C 1
ATOM 692 O O . GLU A 1 84 ? 17.261 -9.506 -37.175 1.00 89.44 84 GLU A O 1
ATOM 697 N N . ALA A 1 85 ? 17.084 -8.518 -35.173 1.00 86.75 85 ALA A N 1
ATOM 698 C CA . ALA A 1 85 ? 17.731 -9.596 -34.452 1.00 86.75 85 ALA A CA 1
ATOM 699 C C . ALA A 1 85 ? 16.828 -10.847 -34.381 1.00 86.75 85 ALA A C 1
ATOM 701 O O . ALA A 1 85 ? 15.598 -10.747 -34.297 1.00 86.75 85 ALA A O 1
ATOM 702 N N . PRO A 1 86 ? 17.418 -12.055 -34.375 1.00 86.19 86 PRO A N 1
ATOM 703 C CA . PRO A 1 86 ? 16.656 -13.283 -34.207 1.00 86.19 86 PRO A CA 1
ATOM 704 C C . PRO A 1 86 ? 15.909 -13.288 -32.866 1.00 86.19 86 PRO A C 1
ATOM 706 O O . PRO A 1 86 ? 16.385 -12.745 -31.863 1.00 86.19 86 PRO A O 1
ATOM 709 N N . ILE A 1 87 ? 14.741 -13.942 -32.845 1.00 79.56 87 ILE A N 1
ATOM 710 C CA . ILE A 1 87 ? 13.962 -14.193 -31.620 1.00 79.56 87 ILE A CA 1
ATOM 711 C C . ILE A 1 87 ? 14.916 -14.745 -30.557 1.00 79.56 87 ILE A C 1
ATOM 713 O O . ILE A 1 87 ? 15.749 -15.591 -30.889 1.00 79.56 87 ILE A O 1
ATOM 717 N N . ARG A 1 88 ? 14.770 -14.296 -29.301 1.00 81.75 88 ARG A N 1
ATOM 718 C CA . ARG A 1 88 ? 15.650 -14.534 -28.139 1.00 81.75 88 ARG A CA 1
ATOM 719 C C . ARG A 1 88 ? 16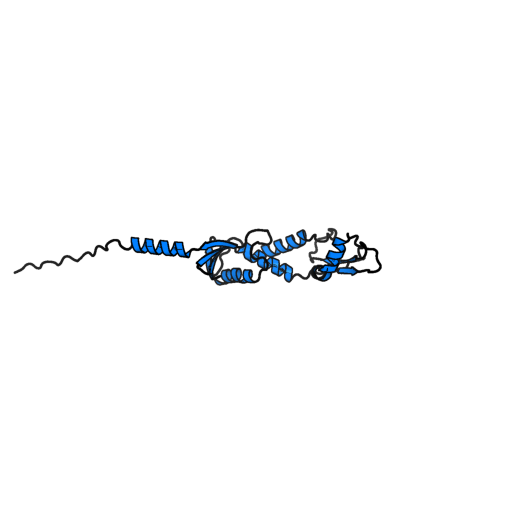.781 -13.527 -27.957 1.00 81.75 88 ARG A C 1
ATOM 721 O O . ARG A 1 88 ? 17.315 -13.453 -26.855 1.00 81.75 88 ARG A O 1
ATOM 728 N N . HIS A 1 89 ? 17.124 -12.754 -28.989 1.00 84.25 89 HIS A N 1
ATOM 729 C CA . HIS A 1 89 ? 18.257 -11.817 -28.981 1.00 84.25 89 HIS A CA 1
ATOM 730 C C . HIS A 1 89 ? 17.860 -10.366 -29.294 1.00 84.25 89 HIS A C 1
ATOM 732 O O . HIS A 1 89 ? 18.726 -9.511 -29.479 1.00 84.25 89 HIS A O 1
ATOM 738 N N . ARG A 1 90 ? 16.555 -10.068 -29.340 1.00 87.94 90 ARG A N 1
ATOM 739 C CA . ARG A 1 90 ? 16.026 -8.751 -29.736 1.00 87.94 90 ARG A CA 1
ATOM 740 C C . ARG A 1 90 ? 16.167 -7.662 -28.677 1.00 87.94 90 ARG A C 1
ATOM 742 O O . ARG A 1 90 ? 15.880 -6.504 -28.959 1.00 87.94 90 ARG A O 1
ATOM 749 N N . LEU A 1 91 ? 16.584 -8.005 -27.460 1.00 86.62 91 LEU A N 1
ATOM 750 C CA . LEU A 1 91 ? 16.692 -7.062 -26.349 1.00 86.62 91 LEU A CA 1
ATOM 751 C C . LEU A 1 91 ? 18.129 -6.975 -25.832 1.00 86.62 91 LEU A C 1
ATOM 753 O O . LEU A 1 91 ? 18.751 -7.974 -25.470 1.00 86.62 91 LEU A O 1
ATOM 757 N N . SER A 1 92 ? 18.634 -5.749 -25.725 1.00 89.12 92 SER A N 1
ATOM 758 C CA . SER A 1 92 ? 19.875 -5.437 -25.016 1.00 89.12 92 SER A CA 1
ATOM 759 C C . SER A 1 92 ? 19.576 -4.521 -23.843 1.00 89.12 92 SER A C 1
ATOM 761 O O . SER A 1 92 ? 18.925 -3.492 -24.004 1.00 89.12 92 SER A O 1
ATOM 763 N N . LEU A 1 93 ? 20.088 -4.848 -22.666 1.00 84.88 93 LEU A N 1
ATOM 764 C CA . LEU A 1 93 ? 19.987 -3.990 -21.499 1.00 84.88 93 LEU A CA 1
ATOM 765 C C . LEU A 1 93 ? 21.017 -2.860 -21.589 1.00 84.88 93 LEU A C 1
ATOM 767 O O . LEU A 1 93 ? 22.194 -3.112 -21.841 1.00 84.88 93 LEU A O 1
ATOM 771 N N . THR A 1 94 ? 20.594 -1.619 -21.376 1.00 88.25 94 THR A N 1
ATOM 772 C CA . THR A 1 94 ? 21.461 -0.430 -21.439 1.00 88.25 94 THR A CA 1
ATOM 773 C C . THR A 1 94 ? 21.615 0.268 -20.094 1.00 88.25 94 THR A C 1
ATOM 775 O O . THR A 1 94 ? 22.579 1.006 -19.916 1.00 88.25 94 THR A O 1
ATOM 778 N N . ALA A 1 95 ? 20.725 0.019 -19.133 1.00 84.62 95 ALA A N 1
ATOM 779 C CA . ALA A 1 95 ? 20.839 0.534 -17.772 1.00 84.62 95 ALA A CA 1
ATOM 780 C C . ALA A 1 95 ? 20.194 -0.414 -16.753 1.00 84.62 95 ALA A C 1
ATOM 782 O O . ALA A 1 95 ? 19.274 -1.165 -17.088 1.00 84.62 95 ALA A O 1
ATOM 783 N N . LEU A 1 96 ? 20.681 -0.358 -15.513 1.00 80.88 96 LEU A N 1
ATOM 784 C CA . LEU A 1 96 ? 20.182 -1.129 -14.373 1.00 80.88 96 LEU A CA 1
ATOM 785 C C . LEU A 1 96 ? 19.721 -0.206 -13.240 1.00 80.88 96 LEU A C 1
ATOM 787 O O . LEU A 1 96 ? 20.289 0.876 -13.084 1.00 80.88 96 LEU A O 1
ATOM 791 N N . PRO A 1 97 ? 18.769 -0.642 -12.397 1.00 71.44 97 PRO A N 1
ATOM 792 C CA . PRO A 1 97 ? 18.394 0.117 -11.216 1.00 71.44 97 PRO A CA 1
ATOM 793 C C . PRO A 1 97 ? 19.565 0.243 -10.247 1.00 71.44 97 PRO A C 1
ATOM 795 O O . PRO A 1 97 ? 20.207 -0.745 -9.881 1.00 71.44 97 PRO A O 1
ATOM 798 N N . HIS A 1 98 ? 19.794 1.465 -9.781 1.00 71.12 98 HIS A N 1
ATOM 799 C CA . HIS A 1 98 ? 20.803 1.798 -8.794 1.00 71.12 98 HIS A CA 1
ATOM 800 C C . HIS A 1 98 ? 20.164 2.502 -7.598 1.00 71.12 98 HIS A C 1
ATOM 802 O O . HIS A 1 98 ? 19.699 3.639 -7.663 1.00 71.12 98 HIS A O 1
ATOM 808 N N . SER A 1 99 ? 20.172 1.821 -6.457 1.00 56.69 99 SER A N 1
ATOM 809 C CA . SER A 1 99 ? 19.951 2.441 -5.156 1.00 56.69 99 SER A CA 1
ATOM 810 C C . SER A 1 99 ? 21.268 3.094 -4.737 1.00 56.69 99 SER A C 1
ATOM 812 O O . SER A 1 99 ? 22.214 2.356 -4.486 1.00 56.69 99 SER A O 1
ATOM 814 N N . GLY A 1 100 ? 21.332 4.429 -4.681 1.00 49.94 100 GLY A N 1
ATOM 815 C CA . GLY A 1 100 ? 22.520 5.272 -4.422 1.00 49.94 100 GLY A CA 1
ATOM 816 C C . GLY A 1 100 ? 23.300 5.063 -3.111 1.00 49.94 100 GLY A C 1
ATOM 817 O O . GLY A 1 100 ? 23.826 6.021 -2.552 1.00 49.94 100 GLY A O 1
ATOM 818 N N . ALA A 1 101 ? 23.371 3.843 -2.582 1.00 46.53 101 ALA A N 1
ATOM 819 C CA . ALA A 1 101 ? 24.203 3.477 -1.453 1.00 46.53 101 ALA A CA 1
ATOM 820 C C . ALA A 1 101 ? 25.621 3.161 -1.949 1.00 46.53 101 ALA A C 1
ATOM 822 O O . ALA A 1 101 ? 25.877 2.122 -2.560 1.00 46.53 101 ALA A O 1
ATOM 823 N N . HIS A 1 102 ? 26.549 4.073 -1.661 1.00 41.72 102 HIS A N 1
ATOM 824 C CA . HIS A 1 102 ? 27.985 3.840 -1.747 1.00 41.72 102 HIS A CA 1
ATOM 825 C C . HIS A 1 102 ? 28.407 2.742 -0.757 1.00 41.72 102 HIS A C 1
ATOM 827 O O . HIS A 1 102 ? 28.879 3.035 0.335 1.00 41.72 102 HIS A O 1
ATOM 833 N N . GLU A 1 103 ? 28.291 1.474 -1.140 1.00 38.09 103 GLU A N 1
ATOM 834 C CA . GLU A 1 103 ? 29.082 0.399 -0.542 1.00 38.09 103 GLU A CA 1
ATOM 835 C C . GLU A 1 103 ? 29.757 -0.405 -1.649 1.00 38.09 103 GLU A C 1
ATOM 837 O O . GLU A 1 103 ? 29.138 -0.883 -2.600 1.00 38.09 103 GLU A O 1
ATOM 842 N N . GLY A 1 104 ? 31.084 -0.447 -1.559 1.00 36.38 104 GLY A N 1
ATOM 843 C CA . GLY A 1 104 ? 31.975 -0.842 -2.632 1.00 36.38 104 GLY A CA 1
ATOM 844 C C . GLY A 1 104 ? 31.722 -2.236 -3.202 1.00 36.38 104 GLY A C 1
ATOM 845 O O . GLY A 1 104 ? 31.361 -3.178 -2.503 1.00 36.38 104 GLY A O 1
ATOM 846 N N . ARG A 1 105 ? 32.024 -2.348 -4.501 1.00 35.56 105 ARG A N 1
ATOM 847 C CA . ARG A 1 105 ? 32.448 -3.578 -5.188 1.00 35.56 105 ARG A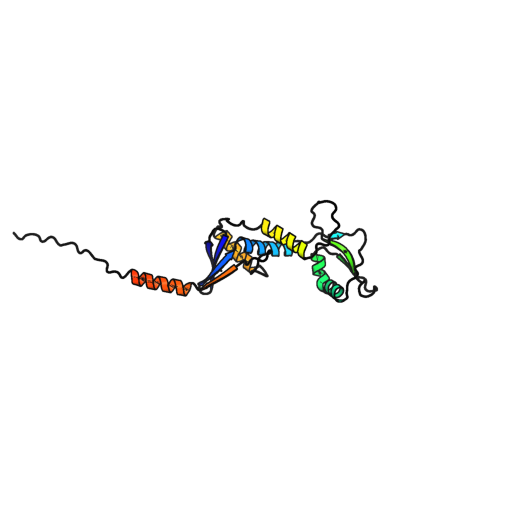 CA 1
ATOM 848 C C . ARG A 1 105 ? 31.709 -4.844 -4.743 1.00 35.56 105 ARG A C 1
ATOM 850 O O . ARG A 1 105 ? 32.320 -5.831 -4.343 1.00 35.56 105 ARG A O 1
ATOM 857 N N . LYS A 1 106 ? 30.394 -4.866 -4.913 1.00 33.44 106 LYS A N 1
ATOM 858 C CA . LYS A 1 106 ? 29.713 -6.115 -5.249 1.00 33.44 106 LYS A CA 1
ATOM 859 C C . LYS A 1 106 ? 29.153 -5.926 -6.642 1.00 33.44 106 LYS A C 1
ATOM 861 O O . LYS A 1 106 ? 28.555 -4.891 -6.920 1.00 33.44 106 LYS A O 1
ATOM 866 N N . ALA A 1 107 ? 29.461 -6.884 -7.521 1.00 37.06 107 ALA A N 1
ATOM 867 C CA . ALA A 1 107 ? 28.922 -6.961 -8.872 1.00 37.06 107 ALA A CA 1
ATOM 868 C C . ALA A 1 107 ? 27.463 -6.519 -8.843 1.00 37.06 107 ALA A C 1
ATOM 870 O O . ALA A 1 107 ? 26.756 -6.921 -7.914 1.00 37.06 107 ALA A O 1
ATOM 871 N N . VAL A 1 108 ? 27.061 -5.685 -9.806 1.00 41.06 108 VAL A N 1
ATOM 872 C CA . VAL A 1 108 ? 25.681 -5.238 -9.994 1.00 41.06 108 VAL A CA 1
ATOM 873 C C . VAL A 1 108 ? 24.821 -6.490 -10.139 1.00 41.06 108 VAL A C 1
ATOM 875 O O . VAL A 1 108 ? 24.589 -7.008 -11.225 1.00 41.06 108 VAL A O 1
ATOM 878 N N . GLN A 1 109 ? 24.419 -7.056 -9.006 1.00 40.09 109 GLN A N 1
ATOM 879 C CA . GLN A 1 109 ? 23.403 -8.066 -8.958 1.00 40.09 109 GLN A CA 1
ATOM 880 C C . GLN A 1 109 ? 22.171 -7.265 -9.273 1.00 40.09 109 GLN A C 1
ATOM 882 O O . GLN A 1 109 ? 21.704 -6.522 -8.410 1.00 40.09 109 GLN A O 1
ATOM 887 N N . VAL A 1 110 ? 21.694 -7.408 -10.512 1.00 41.22 110 VAL A N 1
ATOM 888 C CA . VAL A 1 110 ? 20.298 -7.175 -10.858 1.00 41.22 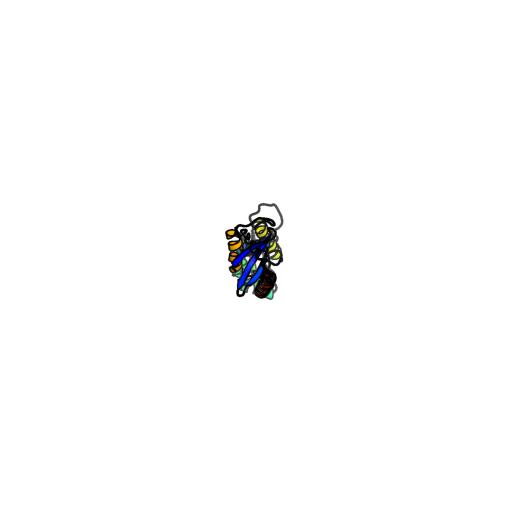110 VAL A CA 1
ATOM 889 C C . VAL A 1 110 ? 19.517 -7.596 -9.631 1.00 41.22 110 VAL A C 1
ATOM 891 O O . VAL A 1 110 ? 19.577 -8.771 -9.240 1.00 41.22 110 VAL A O 1
ATOM 894 N N . SER A 1 111 ? 18.962 -6.624 -8.911 1.00 42.38 111 SER A N 1
ATOM 895 C CA . SER A 1 111 ? 18.258 -6.909 -7.679 1.00 42.38 111 SER A CA 1
ATOM 896 C C . SER A 1 111 ? 17.098 -7.775 -8.125 1.00 42.38 111 SER A C 1
ATOM 898 O O . SER A 1 111 ? 16.135 -7.304 -8.721 1.00 42.38 111 SER A O 1
ATOM 900 N N . ARG A 1 112 ? 17.246 -9.097 -7.956 1.00 47.25 112 ARG A N 1
ATOM 901 C CA . ARG A 1 112 ? 16.165 -10.033 -8.249 1.00 47.25 112 ARG A CA 1
ATOM 902 C C . ARG A 1 112 ? 14.947 -9.454 -7.546 1.00 47.25 112 ARG A C 1
ATOM 904 O O . ARG A 1 112 ? 15.094 -9.011 -6.407 1.00 47.25 112 ARG A O 1
ATOM 911 N N . LEU A 1 113 ? 13.789 -9.459 -8.196 1.00 54.91 113 LEU A N 1
ATOM 912 C CA . LEU A 1 113 ? 12.548 -8.894 -7.663 1.00 54.91 113 LEU A CA 1
ATOM 913 C C . LEU A 1 113 ? 12.342 -9.160 -6.143 1.00 54.91 113 LEU A C 1
ATOM 915 O O . LEU A 1 113 ? 12.015 -8.216 -5.425 1.00 54.91 113 LEU A O 1
ATOM 919 N N . PRO A 1 114 ? 12.694 -10.346 -5.583 1.00 61.81 114 PRO A N 1
ATOM 920 C CA . PRO A 1 114 ? 12.654 -10.592 -4.135 1.00 61.81 114 PRO A CA 1
ATOM 921 C C . PRO A 1 114 ? 13.562 -9.701 -3.268 1.00 61.81 114 PRO A C 1
ATOM 923 O O . PRO A 1 114 ? 13.194 -9.362 -2.150 1.00 61.81 114 PRO A O 1
ATOM 926 N N . LYS A 1 115 ? 14.749 -9.305 -3.745 1.00 62.03 115 LYS A N 1
ATOM 927 C CA . LYS A 1 115 ? 15.678 -8.421 -3.017 1.00 62.03 115 LYS A CA 1
ATOM 928 C C . LYS A 1 115 ? 15.192 -6.977 -2.983 1.00 62.03 115 LYS A C 1
ATOM 930 O O . LYS A 1 115 ? 15.316 -6.334 -1.946 1.00 62.03 115 LYS A O 1
ATOM 935 N N . ALA A 1 116 ? 14.637 -6.478 -4.089 1.00 64.44 116 ALA A N 1
ATOM 936 C CA . ALA A 1 116 ? 14.036 -5.146 -4.129 1.00 64.44 116 ALA A CA 1
ATOM 937 C C . ALA A 1 116 ? 12.814 -5.075 -3.198 1.00 64.44 116 ALA A C 1
ATOM 939 O O . ALA A 1 116 ? 12.715 -4.162 -2.380 1.00 64.44 116 ALA A O 1
ATOM 940 N N . ILE A 1 117 ? 11.955 -6.101 -3.233 1.00 70.50 117 ILE A N 1
ATOM 941 C CA . ILE A 1 117 ? 10.825 -6.249 -2.306 1.00 70.50 117 ILE A CA 1
ATOM 942 C C . ILE A 1 117 ? 11.313 -6.301 -0.852 1.00 70.50 117 ILE A C 1
ATOM 944 O O . ILE A 1 117 ? 10.808 -5.556 -0.018 1.00 70.50 117 ILE A O 1
ATOM 948 N N . ALA A 1 118 ? 12.332 -7.109 -0.542 1.00 70.12 118 ALA A N 1
ATOM 949 C CA . ALA A 1 118 ? 12.890 -7.191 0.810 1.00 70.12 118 ALA A CA 1
ATOM 950 C C . ALA A 1 118 ? 13.478 -5.851 1.290 1.00 70.12 118 ALA A C 1
ATOM 952 O O . ALA A 1 118 ? 13.319 -5.481 2.454 1.00 70.12 118 ALA A O 1
ATOM 953 N N . MET A 1 119 ? 14.121 -5.093 0.397 1.00 73.31 119 MET A N 1
ATOM 954 C CA . MET A 1 119 ? 14.618 -3.751 0.701 1.00 73.31 119 MET A CA 1
ATOM 955 C C . MET A 1 119 ? 13.467 -2.798 1.046 1.00 73.31 119 MET A C 1
ATOM 957 O O . MET A 1 119 ? 13.536 -2.098 2.058 1.00 73.31 119 MET A O 1
ATOM 961 N N . PHE A 1 120 ? 12.404 -2.772 0.237 1.00 76.00 120 PHE A N 1
ATOM 962 C CA . PHE A 1 120 ? 11.231 -1.941 0.505 1.00 76.00 120 PHE A CA 1
ATOM 963 C C . PHE A 1 120 ? 10.511 -2.347 1.788 1.00 76.00 120 PHE A C 1
ATOM 965 O O . PHE A 1 120 ? 10.180 -1.475 2.586 1.00 76.00 120 PHE A O 1
ATOM 972 N N . ALA A 1 121 ? 10.344 -3.648 2.030 1.00 74.50 121 ALA A N 1
ATOM 973 C CA . ALA A 1 121 ? 9.746 -4.173 3.254 1.00 74.50 121 ALA A CA 1
ATOM 974 C C . ALA A 1 121 ? 10.539 -3.730 4.494 1.00 74.50 121 ALA A C 1
ATOM 976 O O . ALA A 1 121 ? 9.969 -3.209 5.453 1.00 74.50 121 ALA A O 1
ATOM 977 N N . SER A 1 122 ? 11.873 -3.819 4.439 1.00 76.69 122 SER A N 1
ATOM 978 C CA . SER A 1 122 ? 12.745 -3.359 5.523 1.00 76.69 122 SER A CA 1
ATOM 979 C C . SER A 1 122 ? 12.638 -1.847 5.766 1.00 76.69 122 SER A C 1
ATOM 981 O O . SER A 1 122 ? 12.537 -1.407 6.914 1.00 76.69 122 SER A O 1
ATOM 983 N N . ARG A 1 123 ? 12.616 -1.035 4.699 1.00 78.44 123 ARG A N 1
ATOM 984 C CA . ARG A 1 123 ? 12.441 0.426 4.800 1.00 78.44 123 ARG A CA 1
ATOM 985 C C . ARG A 1 123 ? 11.071 0.800 5.367 1.00 78.44 123 ARG A C 1
ATOM 987 O O . ARG A 1 123 ? 10.995 1.687 6.218 1.00 78.44 123 ARG A O 1
ATOM 994 N N . ALA A 1 124 ? 10.015 0.117 4.931 1.00 85.44 124 ALA A N 1
ATOM 995 C CA . ALA A 1 124 ? 8.661 0.321 5.430 1.00 85.44 124 ALA A CA 1
ATOM 996 C C . ALA A 1 124 ? 8.571 0.014 6.931 1.00 85.44 124 ALA A C 1
ATOM 998 O O . ALA A 1 124 ? 8.050 0.824 7.691 1.00 85.44 124 ALA A O 1
ATOM 999 N N . CYS A 1 125 ? 9.161 -1.092 7.393 1.00 81.81 125 CYS A N 1
ATOM 1000 C CA . CYS A 1 125 ? 9.144 -1.455 8.813 1.00 81.81 125 CYS A CA 1
ATOM 1001 C C . CYS A 1 125 ? 9.866 -0.420 9.691 1.00 81.81 125 CYS A C 1
ATOM 1003 O O . CYS A 1 125 ? 9.321 0.006 10.705 1.00 81.81 125 CYS A O 1
ATOM 1005 N N . ARG A 1 126 ? 11.040 0.074 9.266 1.00 82.56 126 ARG A N 1
ATOM 1006 C CA . ARG A 1 126 ? 11.814 1.087 10.019 1.00 82.56 126 ARG A CA 1
ATOM 1007 C C . ARG A 1 126 ? 11.139 2.459 10.122 1.00 82.56 126 ARG A C 1
ATOM 1009 O O . ARG A 1 126 ? 11.556 3.268 10.941 1.00 82.56 126 ARG A O 1
ATOM 1016 N N . THR A 1 127 ? 10.156 2.734 9.269 1.00 83.75 127 THR A N 1
ATOM 1017 C CA . THR A 1 127 ? 9.422 4.012 9.219 1.00 83.75 127 THR A CA 1
ATOM 1018 C C . THR A 1 127 ? 8.001 3.912 9.779 1.00 83.75 127 THR A C 1
ATOM 1020 O O . THR A 1 127 ? 7.294 4.915 9.825 1.00 83.75 127 THR A O 1
ATOM 1023 N N . SER A 1 128 ? 7.582 2.720 10.209 1.00 88.75 128 SER A N 1
ATOM 1024 C CA . SER A 1 128 ? 6.252 2.464 10.773 1.00 88.75 128 SER A CA 1
ATOM 1025 C C . SER A 1 128 ? 6.243 2.634 12.292 1.00 88.75 128 SER A C 1
ATOM 1027 O O . SER A 1 128 ? 7.297 2.555 12.927 1.00 88.75 128 SER A O 1
ATOM 1029 N N . VAL A 1 129 ? 5.061 2.829 12.890 1.00 87.69 129 VAL A N 1
ATOM 1030 C CA . VAL A 1 129 ? 4.896 2.860 14.350 1.00 87.69 129 VAL A CA 1
ATOM 1031 C C . VAL A 1 129 ? 5.562 1.652 15.008 1.00 87.69 129 VAL A C 1
ATOM 1033 O O . VAL A 1 129 ? 5.420 0.512 14.558 1.00 87.69 129 VAL A O 1
ATOM 1036 N N . MET A 1 130 ? 6.286 1.893 16.097 1.00 86.69 130 MET A N 1
ATOM 1037 C CA . MET A 1 130 ? 6.932 0.823 16.844 1.00 86.69 130 MET A CA 1
ATOM 1038 C C . MET A 1 130 ? 5.894 -0.004 17.611 1.00 86.69 130 MET A C 1
ATOM 1040 O O . MET A 1 130 ? 4.847 0.479 18.052 1.00 86.69 130 MET A O 1
ATOM 1044 N N . ILE A 1 131 ? 6.190 -1.290 17.778 1.00 85.00 131 ILE A N 1
ATOM 1045 C CA . ILE A 1 131 ? 5.384 -2.163 18.633 1.00 85.00 131 ILE A CA 1
ATOM 1046 C C . ILE A 1 131 ? 5.451 -1.616 20.066 1.00 85.00 131 ILE A C 1
ATOM 1048 O O . ILE A 1 131 ? 6.537 -1.329 20.565 1.00 85.00 131 ILE A O 1
ATOM 1052 N N . GLY A 1 132 ? 4.298 -1.479 20.723 1.00 88.31 132 GLY A N 1
ATOM 1053 C CA . GLY A 1 132 ? 4.213 -0.954 22.087 1.00 88.31 132 GLY A CA 1
ATOM 1054 C C . GLY A 1 132 ? 4.060 0.567 22.175 1.00 88.31 132 GLY A C 1
ATOM 1055 O O . GLY A 1 132 ? 4.019 1.109 23.277 1.00 88.31 132 GLY A O 1
ATOM 1056 N N . THR A 1 133 ? 3.967 1.281 21.050 1.00 92.00 133 THR A N 1
ATOM 1057 C CA . THR A 1 133 ? 3.714 2.727 21.057 1.00 92.00 133 THR A CA 1
ATOM 1058 C C . THR A 1 133 ? 2.250 3.026 21.376 1.00 92.00 133 THR A C 1
ATOM 1060 O O . THR A 1 133 ? 1.352 2.530 20.695 1.00 92.00 133 THR A O 1
ATOM 1063 N N . ALA A 1 134 ? 2.007 3.878 22.375 1.00 96.06 134 ALA A N 1
ATOM 1064 C CA . ALA A 1 134 ? 0.683 4.428 22.653 1.00 96.06 134 ALA A CA 1
ATOM 1065 C C . ALA A 1 134 ? 0.262 5.401 21.543 1.00 96.06 134 ALA A C 1
ATOM 1067 O O . ALA A 1 134 ? 1.042 6.277 21.174 1.00 96.06 134 ALA A O 1
ATOM 1068 N N . LEU A 1 135 ? -0.959 5.256 21.027 1.00 96.88 135 LEU A N 1
ATOM 1069 C CA . LEU A 1 135 ? -1.480 6.092 19.943 1.00 96.88 135 LEU A CA 1
ATOM 1070 C C . LEU A 1 135 ? -2.659 6.941 20.417 1.00 96.88 135 LEU A C 1
ATOM 1072 O O . LEU A 1 135 ? -3.570 6.459 21.089 1.00 96.88 135 LEU A O 1
ATOM 1076 N N . SER A 1 136 ? -2.680 8.206 20.008 1.00 97.06 136 SER A N 1
ATOM 1077 C CA . SER A 1 136 ? -3.839 9.082 20.159 1.00 97.06 136 SER A CA 1
ATOM 1078 C C . SER A 1 136 ? -4.999 8.636 19.263 1.00 97.06 136 SER A C 1
ATOM 1080 O O . SER A 1 136 ? -4.820 7.963 18.244 1.00 97.06 136 SER A O 1
ATOM 1082 N N . GLN A 1 137 ? -6.215 9.088 19.584 1.00 95.62 137 GLN A N 1
ATOM 1083 C CA . GLN A 1 137 ? -7.404 8.787 18.778 1.00 95.62 137 GLN A CA 1
ATOM 1084 C C . GLN A 1 137 ? -7.250 9.219 17.311 1.00 95.62 137 GLN A C 1
ATOM 1086 O O . GLN A 1 137 ? -7.730 8.539 16.400 1.00 95.62 137 GLN A O 1
ATOM 1091 N N . LYS A 1 138 ? -6.554 10.339 17.076 1.00 96.88 138 LYS A N 1
ATOM 1092 C CA . LYS A 1 138 ? -6.272 10.855 15.734 1.00 96.88 138 LYS A CA 1
ATOM 1093 C C . LYS A 1 138 ? -5.295 9.949 14.987 1.00 96.88 138 LYS A C 1
ATOM 1095 O O . LYS A 1 138 ? -5.550 9.621 13.834 1.00 96.88 138 LYS A O 1
ATOM 1100 N N . GLU A 1 139 ? -4.222 9.505 15.637 1.00 96.94 139 GLU A N 1
ATOM 1101 C CA . GLU A 1 139 ? -3.249 8.586 15.032 1.00 96.94 139 GLU A CA 1
ATOM 1102 C C . GLU A 1 139 ? -3.882 7.234 14.702 1.00 96.94 139 GLU A C 1
ATOM 1104 O O . GLU A 1 139 ? -3.740 6.754 13.581 1.00 96.94 139 GLU A O 1
ATOM 1109 N N . MET A 1 140 ? -4.669 6.666 15.619 1.00 97.12 140 MET A N 1
ATOM 1110 C CA . MET A 1 140 ? -5.413 5.431 15.351 1.00 97.12 140 MET A CA 1
ATOM 1111 C C . MET A 1 140 ? -6.387 5.591 14.178 1.00 97.12 140 MET A C 1
ATOM 1113 O O . MET A 1 140 ? -6.495 4.707 13.328 1.00 97.12 140 MET A O 1
ATOM 1117 N N . SER A 1 141 ? -7.074 6.735 14.098 1.00 96.69 141 SER A N 1
ATOM 1118 C CA . SER A 1 141 ? -7.974 7.035 12.978 1.00 96.69 141 SER A CA 1
ATOM 1119 C C . SER A 1 141 ? -7.211 7.134 11.661 1.00 96.69 141 SER A C 1
ATOM 1121 O O . SER A 1 141 ? -7.674 6.600 10.655 1.00 96.69 141 SER A O 1
ATOM 1123 N N . ASN A 1 142 ? -6.019 7.735 11.672 1.00 96.44 142 ASN A N 1
ATOM 1124 C CA . ASN A 1 142 ? -5.152 7.798 10.500 1.00 96.44 142 ASN A CA 1
ATOM 1125 C C . ASN A 1 142 ? -4.708 6.401 10.044 1.00 96.44 142 ASN A C 1
ATOM 1127 O O . ASN A 1 142 ? -4.736 6.139 8.846 1.00 96.44 142 ASN A O 1
ATOM 1131 N N . VAL A 1 143 ? -4.341 5.492 10.958 1.00 95.62 143 VAL A N 1
ATOM 1132 C CA . VAL A 1 143 ? -3.986 4.099 10.608 1.00 95.62 143 VAL A CA 1
ATOM 1133 C C . VAL A 1 143 ? -5.142 3.416 9.873 1.00 95.62 143 VAL A C 1
ATOM 1135 O O . VAL A 1 143 ? -4.953 2.842 8.801 1.00 95.62 143 VAL A O 1
ATOM 1138 N N . VAL A 1 144 ? -6.358 3.536 10.410 1.00 95.06 144 VAL A N 1
ATOM 1139 C CA . VAL A 1 144 ? -7.568 2.960 9.804 1.00 95.06 144 VAL A CA 1
ATOM 1140 C C . VAL A 1 144 ? -7.895 3.606 8.453 1.00 95.06 144 VAL A C 1
ATOM 1142 O O . VAL A 1 144 ? -8.299 2.910 7.526 1.00 95.06 144 VAL A O 1
ATOM 1145 N N . GLN A 1 145 ? -7.731 4.924 8.322 1.00 94.75 145 GLN A N 1
ATOM 1146 C CA . GLN A 1 145 ? -7.979 5.642 7.068 1.00 94.75 145 GLN A CA 1
ATOM 1147 C C . GLN A 1 145 ? -6.962 5.282 5.985 1.00 94.75 145 GLN A C 1
ATOM 1149 O O . GLN A 1 145 ? -7.362 5.050 4.849 1.00 94.75 145 GLN A O 1
ATOM 1154 N N . LYS A 1 146 ? -5.670 5.193 6.327 1.00 94.50 146 LYS A N 1
ATOM 1155 C CA . LYS A 1 146 ? -4.598 4.796 5.401 1.00 94.50 146 LYS A CA 1
ATOM 1156 C C . LYS A 1 146 ? -4.910 3.460 4.731 1.00 94.50 146 LYS A C 1
ATOM 1158 O O . LYS A 1 146 ? -4.785 3.363 3.517 1.00 94.50 146 LYS A O 1
ATOM 1163 N N . LEU A 1 147 ? -5.390 2.470 5.490 1.00 92.38 147 LEU A N 1
ATOM 1164 C CA . LEU A 1 147 ? -5.759 1.153 4.953 1.00 92.38 147 LEU A CA 1
ATOM 1165 C C . LEU A 1 147 ? -6.836 1.191 3.863 1.00 92.38 147 LEU A C 1
ATOM 1167 O O . LEU A 1 147 ? -6.882 0.278 3.049 1.00 92.38 147 LEU A O 1
ATOM 1171 N N . ALA A 1 148 ? -7.691 2.216 3.823 1.00 89.56 148 ALA A N 1
ATOM 1172 C CA . ALA A 1 148 ? -8.698 2.342 2.769 1.00 89.56 148 ALA A CA 1
ATOM 1173 C C . ALA A 1 148 ? -8.089 2.655 1.389 1.00 89.56 148 ALA A C 1
ATOM 1175 O O . ALA A 1 148 ? -8.756 2.454 0.380 1.00 89.56 148 ALA A O 1
ATOM 1176 N N . TYR A 1 149 ? -6.844 3.141 1.352 1.00 90.50 149 TYR A N 1
ATOM 1177 C CA . TYR A 1 149 ? -6.106 3.489 0.132 1.00 90.50 149 TYR A CA 1
ATOM 1178 C C . TYR A 1 149 ? -5.035 2.453 -0.240 1.00 90.50 149 TYR A C 1
ATOM 1180 O O . TYR A 1 149 ? -4.271 2.664 -1.181 1.00 90.50 149 TYR A O 1
ATOM 1188 N N . VAL A 1 150 ? -4.951 1.366 0.527 1.00 91.81 150 VAL A N 1
ATOM 1189 C CA . VAL A 1 150 ? -4.017 0.262 0.307 1.00 91.81 150 VAL A CA 1
ATOM 1190 C C . VAL A 1 150 ? -4.682 -0.767 -0.602 1.00 91.81 150 VAL A C 1
ATOM 1192 O O . VAL A 1 150 ? -5.812 -1.181 -0.344 1.00 91.81 150 VAL A O 1
ATOM 1195 N N . ASP A 1 151 ? -3.966 -1.215 -1.630 1.00 88.38 151 ASP A N 1
ATOM 1196 C CA . ASP A 1 151 ? -4.466 -2.167 -2.624 1.00 88.38 151 ASP A CA 1
ATOM 1197 C C . ASP A 1 151 ? -4.633 -3.567 -2.010 1.00 88.38 151 ASP A C 1
ATOM 1199 O O . ASP A 1 151 ? -5.625 -4.262 -2.243 1.00 88.38 151 ASP A O 1
ATOM 1203 N N . MET A 1 152 ? -3.686 -3.978 -1.159 1.00 87.19 152 MET A N 1
ATOM 1204 C CA . MET A 1 152 ? -3.752 -5.238 -0.421 1.00 87.19 152 MET A CA 1
ATOM 1205 C C . MET A 1 152 ? -3.789 -4.995 1.095 1.00 87.19 152 MET A C 1
ATOM 1207 O O . MET A 1 152 ? -2.783 -5.167 1.781 1.00 87.19 152 MET A O 1
ATOM 1211 N N . PRO A 1 153 ? -4.939 -4.650 1.688 1.00 91.75 153 PRO A N 1
ATOM 1212 C CA . PRO A 1 153 ? -4.992 -4.213 3.080 1.00 91.75 153 PRO A CA 1
ATOM 1213 C C . PRO A 1 153 ? -4.873 -5.341 4.105 1.00 91.75 153 PRO A C 1
ATOM 1215 O O . PRO A 1 153 ? -4.856 -5.026 5.283 1.00 91.75 153 PRO A O 1
ATOM 1218 N N . TRP A 1 154 ? -4.809 -6.620 3.706 1.00 91.81 154 TRP A N 1
ATOM 1219 C CA . TRP A 1 154 ? -4.981 -7.806 4.576 1.00 91.81 154 TRP A CA 1
ATOM 1220 C C . TRP A 1 154 ? -3.689 -8.410 5.136 1.00 91.81 154 TRP A C 1
ATOM 1222 O O . TRP A 1 154 ? -3.714 -9.301 5.987 1.00 91.81 154 TRP A O 1
ATOM 1232 N N . THR A 1 155 ? -2.542 -8.001 4.611 1.00 91.06 155 THR A N 1
ATOM 1233 C CA . THR A 1 155 ? -1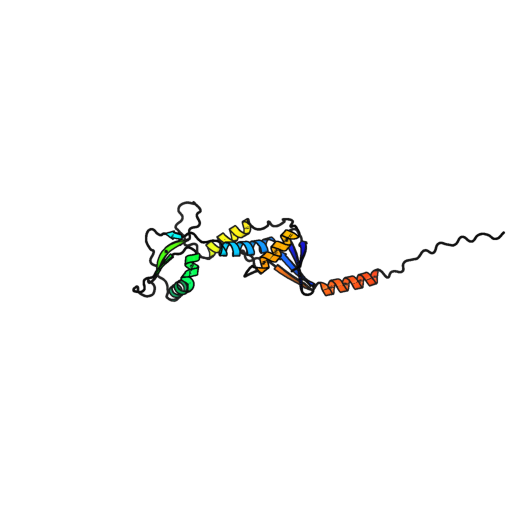.237 -8.590 4.932 1.00 91.06 155 THR A CA 1
ATOM 1234 C C . THR A 1 155 ? -0.216 -7.460 5.036 1.00 91.06 155 THR A C 1
ATOM 1236 O O . THR A 1 155 ? -0.473 -6.386 4.51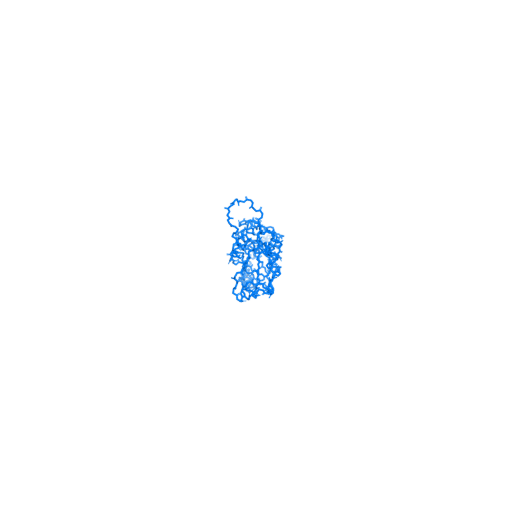4 1.00 91.06 155 THR A O 1
ATOM 1239 N N . CYS A 1 156 ? 0.910 -7.631 5.726 1.00 89.44 156 CYS A N 1
ATOM 1240 C CA . CYS A 1 156 ? 1.998 -6.649 5.778 1.00 89.44 156 CYS A CA 1
ATOM 1241 C C . CYS A 1 156 ? 3.122 -7.013 4.800 1.00 89.44 156 CYS A C 1
ATOM 1243 O O . CYS A 1 156 ? 3.069 -8.066 4.161 1.00 89.44 156 CYS A O 1
ATOM 1245 N N . ALA A 1 157 ? 4.131 -6.163 4.627 1.00 81.31 157 ALA A N 1
ATOM 1246 C CA . ALA A 1 157 ? 5.224 -6.431 3.684 1.00 81.31 157 ALA A CA 1
ATOM 1247 C C . ALA A 1 157 ? 5.999 -7.724 4.022 1.00 81.31 157 ALA A C 1
ATOM 1249 O O . ALA A 1 157 ? 6.531 -8.380 3.130 1.00 81.31 157 ALA A O 1
ATOM 1250 N N . HIS A 1 158 ? 5.985 -8.130 5.295 1.00 81.94 158 HIS A N 1
ATOM 1251 C CA . HIS A 1 158 ? 6.577 -9.376 5.794 1.00 81.94 158 HIS A CA 1
ATOM 1252 C C . HIS A 1 158 ? 5.598 -10.558 5.924 1.00 81.94 158 HIS A C 1
ATOM 1254 O O . HIS A 1 158 ? 5.977 -11.608 6.438 1.00 81.94 158 HIS A O 1
ATOM 1260 N N . GLY A 1 159 ? 4.338 -10.419 5.496 1.00 80.56 159 GLY A N 1
ATOM 1261 C CA . GLY A 1 159 ? 3.380 -11.532 5.487 1.00 80.56 159 GLY A CA 1
ATOM 1262 C C . GLY A 1 159 ? 2.494 -11.678 6.732 1.00 80.56 159 GLY A C 1
ATOM 1263 O O . GLY A 1 159 ? 1.669 -12.589 6.780 1.00 80.56 159 GLY A O 1
ATOM 1264 N N . ARG A 1 160 ? 2.598 -10.796 7.735 1.00 88.31 160 ARG A N 1
ATOM 1265 C CA . ARG A 1 160 ? 1.695 -10.817 8.903 1.00 88.31 160 ARG A CA 1
ATOM 1266 C C . ARG A 1 160 ? 0.306 -10.288 8.531 1.00 88.31 160 ARG A C 1
ATOM 1268 O O . ARG A 1 160 ? 0.225 -9.340 7.755 1.00 88.31 160 ARG A O 1
ATOM 1275 N N . PRO A 1 161 ? -0.787 -10.821 9.100 1.00 94.12 161 PRO A N 1
ATOM 1276 C CA . PRO A 1 161 ? -2.105 -10.212 8.961 1.00 94.12 161 PRO A CA 1
ATOM 1277 C C . PRO A 1 161 ? -2.130 -8.807 9.572 1.00 94.12 161 PRO A C 1
ATOM 1279 O O . PRO A 1 161 ? -1.665 -8.608 10.690 1.00 94.12 161 PRO A O 1
ATOM 1282 N N . THR A 1 162 ? -2.704 -7.853 8.854 1.00 96.12 162 THR A N 1
ATOM 1283 C CA . THR A 1 162 ? -2.896 -6.458 9.295 1.00 96.12 162 THR A CA 1
ATOM 1284 C C . THR A 1 162 ? -4.146 -6.290 10.147 1.00 96.12 162 THR A C 1
ATOM 1286 O O . THR A 1 162 ? -4.143 -5.544 11.117 1.00 96.12 162 THR A O 1
ATOM 1289 N N . MET A 1 163 ? -5.226 -6.989 9.803 1.00 94.62 163 MET A N 1
ATOM 1290 C CA . MET A 1 163 ? -6.523 -6.868 10.457 1.00 94.62 163 MET A CA 1
ATOM 1291 C C . MET A 1 163 ? -7.252 -8.206 10.487 1.00 94.62 163 MET A C 1
ATOM 1293 O O . MET A 1 163 ? -7.105 -9.033 9.586 1.00 94.62 163 MET A O 1
ATOM 1297 N N . ARG A 1 164 ? -8.067 -8.415 11.521 1.00 93.94 164 ARG A N 1
ATOM 1298 C CA . ARG A 1 164 ? -8.969 -9.565 11.633 1.00 93.94 164 ARG A CA 1
ATOM 1299 C C . ARG A 1 164 ? -10.345 -9.140 12.118 1.00 93.94 164 ARG A C 1
ATOM 1301 O O . ARG A 1 164 ? -10.479 -8.276 12.986 1.00 93.94 164 ARG A O 1
ATOM 1308 N N . HIS A 1 165 ? -11.365 -9.787 11.564 1.00 93.56 165 HIS A N 1
ATOM 1309 C CA . HIS A 1 165 ? -12.718 -9.730 12.104 1.00 93.56 165 HIS A CA 1
ATOM 1310 C C . HIS A 1 165 ? -12.774 -10.586 13.371 1.00 93.56 165 HIS A C 1
ATOM 1312 O O . HIS A 1 165 ? -12.256 -11.701 13.377 1.00 93.56 165 HIS A O 1
ATOM 1318 N N . VAL A 1 166 ? -13.356 -10.045 14.440 1.00 92.25 166 VAL A N 1
ATOM 1319 C CA . VAL A 1 166 ? -13.493 -10.755 15.718 1.00 92.25 166 VAL A CA 1
ATOM 1320 C C . VAL A 1 166 ? -14.880 -11.383 15.809 1.00 92.25 166 VAL A C 1
ATOM 1322 O O . VAL A 1 166 ? -15.015 -12.601 15.811 1.00 92.25 166 VAL A O 1
ATOM 1325 N N . SER A 1 167 ? -15.925 -10.558 15.872 1.00 88.69 167 SER A N 1
ATOM 1326 C CA . SER A 1 167 ? -17.315 -11.010 15.992 1.00 88.69 167 SER A CA 1
ATOM 1327 C C . SER A 1 167 ? -18.290 -9.850 15.765 1.00 88.69 167 SER A C 1
ATOM 1329 O O . SER A 1 167 ? -17.879 -8.702 15.572 1.00 88.69 167 SER A O 1
ATOM 1331 N N . ASN A 1 168 ? -19.593 -10.140 15.731 1.00 85.75 168 ASN A N 1
ATOM 1332 C CA . ASN A 1 168 ? -20.621 -9.119 15.932 1.00 85.75 168 ASN A CA 1
ATOM 1333 C C . ASN A 1 168 ? -20.870 -8.992 17.437 1.00 85.75 168 ASN A C 1
ATOM 1335 O O . ASN A 1 168 ? -21.292 -9.962 18.064 1.00 85.75 168 ASN A O 1
ATOM 1339 N N . VAL A 1 169 ? -20.612 -7.816 18.007 1.00 81.62 169 VAL A N 1
ATOM 1340 C CA . VAL A 1 169 ? -20.737 -7.610 19.458 1.00 81.62 169 VAL A CA 1
ATOM 1341 C C . VAL A 1 169 ? -22.143 -7.197 19.893 1.00 81.62 169 VAL A C 1
ATOM 1343 O O . VAL A 1 169 ? -22.436 -7.243 21.080 1.00 81.62 169 VAL A O 1
ATOM 1346 N N . LEU A 1 170 ? -23.047 -6.843 18.969 1.00 80.06 170 LEU A N 1
ATOM 1347 C CA . LEU A 1 170 ? -24.401 -6.403 19.334 1.00 80.06 170 LEU A CA 1
ATOM 1348 C C . LEU A 1 170 ? -25.203 -7.454 20.126 1.00 80.06 170 LEU A C 1
ATOM 1350 O O . LEU A 1 170 ? -25.797 -7.073 21.131 1.00 80.06 170 LEU A O 1
ATOM 1354 N N . PRO A 1 171 ? -25.231 -8.749 19.746 1.00 80.19 171 PRO A N 1
ATOM 1355 C CA . PRO A 1 171 ? -25.962 -9.755 20.516 1.00 80.19 171 PRO A CA 1
ATOM 1356 C C . PRO A 1 171 ? -25.420 -9.917 21.938 1.00 80.19 171 PRO A C 1
ATOM 1358 O O . PRO A 1 171 ? -26.205 -10.067 22.864 1.00 80.19 171 PRO A O 1
ATOM 1361 N N . ILE A 1 172 ? -24.096 -9.835 22.104 1.00 78.25 172 ILE A N 1
ATOM 1362 C CA . ILE A 1 172 ? -23.420 -9.967 23.401 1.00 78.25 172 ILE A CA 1
ATOM 1363 C C . ILE A 1 172 ? -23.796 -8.788 24.302 1.00 78.25 172 ILE A C 1
ATOM 1365 O O . ILE A 1 172 ? -24.267 -8.991 25.412 1.00 78.25 172 ILE A O 1
ATOM 1369 N N . LEU A 1 173 ? -23.694 -7.559 23.787 1.00 76.12 173 LEU A N 1
ATOM 1370 C CA . LEU A 1 173 ? -24.048 -6.355 24.545 1.00 76.12 173 LEU A CA 1
ATOM 1371 C C . LEU A 1 173 ? -25.527 -6.346 24.962 1.00 76.12 173 LEU A C 1
ATOM 1373 O O . LEU A 1 173 ? -25.851 -5.960 26.077 1.00 76.12 173 LEU A O 1
ATOM 1377 N N . LEU A 1 174 ? -26.430 -6.800 24.086 1.00 81.81 174 LEU A N 1
ATOM 1378 C CA . LEU A 1 174 ? -27.859 -6.896 24.407 1.00 81.81 174 LEU A CA 1
ATOM 1379 C C . LEU A 1 174 ? -28.173 -8.000 25.429 1.00 81.81 174 LEU A C 1
ATOM 1381 O O . LEU A 1 174 ? -29.167 -7.885 26.144 1.00 81.81 174 LEU A O 1
ATOM 1385 N N . MET A 1 175 ? -27.377 -9.071 25.480 1.00 79.75 175 MET A N 1
ATOM 1386 C CA . MET A 1 175 ? -27.491 -10.110 26.508 1.00 79.75 175 MET A CA 1
ATOM 1387 C C . MET A 1 175 ? -27.015 -9.589 27.867 1.00 79.75 175 MET A C 1
ATOM 1389 O O . MET A 1 175 ? -27.739 -9.748 28.848 1.00 79.75 175 MET A O 1
ATOM 1393 N N . ASP A 1 176 ? -25.869 -8.906 27.907 1.00 75.00 176 ASP A N 1
ATOM 1394 C CA . ASP A 1 176 ? -25.327 -8.318 29.136 1.00 75.00 176 ASP A CA 1
ATOM 1395 C C . ASP A 1 176 ? -26.279 -7.273 29.732 1.00 75.00 176 ASP A C 1
ATOM 1397 O O . ASP A 1 176 ? -26.546 -7.304 30.930 1.00 75.00 176 ASP A O 1
ATOM 1401 N N . GLU A 1 177 ? -26.861 -6.396 28.906 1.00 76.62 177 GLU A N 1
ATOM 1402 C CA . GLU A 1 177 ? -27.863 -5.408 29.341 1.00 76.62 177 GLU A CA 1
ATOM 1403 C C . GLU A 1 177 ? -29.100 -6.073 29.966 1.00 76.62 177 GLU A C 1
ATOM 1405 O O . GLU A 1 177 ? -29.604 -5.614 30.991 1.00 76.62 177 GLU A O 1
ATOM 1410 N N . ARG A 1 178 ? -29.583 -7.182 29.386 1.00 75.62 178 ARG A N 1
ATOM 1411 C CA . ARG A 1 178 ? -30.718 -7.938 29.942 1.00 75.62 178 ARG A CA 1
ATOM 1412 C C . ARG A 1 178 ? -30.363 -8.587 31.276 1.00 75.62 178 ARG A C 1
ATOM 1414 O O . ARG A 1 178 ? -31.120 -8.427 32.227 1.00 75.62 178 ARG A O 1
ATOM 1421 N N . SER A 1 179 ? -29.208 -9.247 31.377 1.00 73.62 179 SER A N 1
ATOM 1422 C CA . SER A 1 179 ? -28.751 -9.824 32.649 1.00 73.62 179 SER A CA 1
ATOM 1423 C C . SER A 1 179 ? -28.489 -8.757 33.714 1.00 73.62 179 SER A C 1
ATOM 1425 O O . SER A 1 179 ? -28.827 -8.960 34.877 1.00 73.62 179 SER A O 1
ATOM 1427 N N . ALA A 1 180 ? -27.934 -7.600 33.345 1.00 72.19 180 ALA A N 1
ATOM 1428 C CA . ALA A 1 180 ? -27.738 -6.485 34.268 1.00 72.19 180 ALA A CA 1
ATOM 1429 C C . ALA A 1 180 ? -29.080 -5.916 34.761 1.00 72.19 180 ALA A C 1
ATOM 1431 O O . ALA A 1 180 ? -29.236 -5.665 35.955 1.00 72.19 180 ALA A O 1
ATOM 1432 N N . ALA A 1 181 ? -30.067 -5.768 33.872 1.00 72.44 181 ALA A N 1
ATOM 1433 C CA . ALA A 1 181 ? -31.413 -5.328 34.234 1.00 72.44 181 ALA A CA 1
ATOM 1434 C C . ALA A 1 181 ? -32.134 -6.328 35.159 1.00 72.44 181 ALA A C 1
ATOM 1436 O O . ALA A 1 181 ? -32.824 -5.912 36.089 1.00 72.44 181 ALA A O 1
ATOM 1437 N N . GLU A 1 182 ? -31.937 -7.632 34.953 1.00 66.00 182 GLU A N 1
ATOM 1438 C CA . GLU A 1 182 ? -32.465 -8.685 35.832 1.00 66.00 182 GLU A CA 1
ATOM 1439 C C . GLU A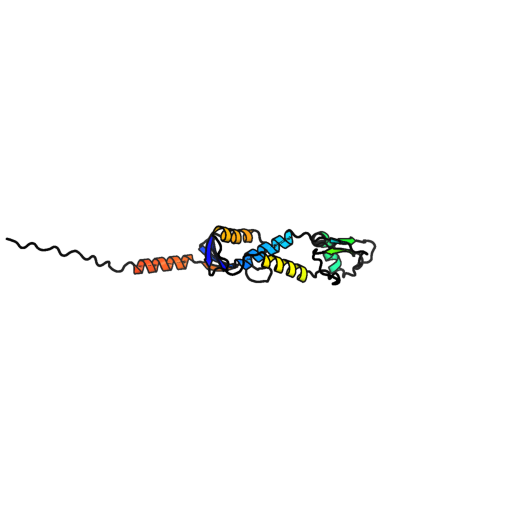 1 182 ? -31.786 -8.686 37.215 1.00 66.00 182 GLU A C 1
ATOM 1441 O O . GLU A 1 182 ? -32.452 -8.902 38.227 1.00 66.00 182 GLU A O 1
ATOM 1446 N N . HIS A 1 183 ? -30.487 -8.373 37.295 1.00 57.56 183 HIS A N 1
ATOM 1447 C CA . HIS A 1 183 ? -29.745 -8.312 38.561 1.00 57.56 183 HIS A CA 1
ATOM 1448 C C . HIS A 1 183 ? -29.961 -7.028 39.380 1.00 57.56 183 HIS A C 1
ATOM 1450 O O . HIS A 1 183 ? -29.738 -7.047 40.590 1.00 57.56 183 HIS A O 1
ATOM 1456 N N . ILE A 1 184 ? -30.414 -5.924 38.775 1.00 55.78 184 ILE A N 1
ATOM 1457 C CA . ILE A 1 184 ? -30.757 -4.686 39.506 1.00 55.78 184 ILE A CA 1
ATOM 1458 C C . ILE A 1 184 ? -32.128 -4.802 40.205 1.00 55.78 184 ILE A C 1
ATOM 1460 O O . ILE A 1 184 ? -32.399 -4.073 41.157 1.00 55.78 184 ILE A O 1
ATOM 1464 N N . ALA A 1 185 ? -32.968 -5.769 39.824 1.00 49.38 185 ALA A N 1
ATOM 1465 C CA . ALA A 1 185 ? -34.272 -6.028 40.438 1.00 49.38 185 ALA A CA 1
ATOM 1466 C C . ALA A 1 185 ? -34.209 -6.831 41.762 1.00 49.38 185 ALA A C 1
ATOM 1468 O O . ALA A 1 185 ? -35.097 -7.631 42.055 1.00 49.38 185 ALA A O 1
ATOM 1469 N N . ILE A 1 186 ? -33.181 -6.626 42.591 1.00 46.59 186 ILE A N 1
ATOM 1470 C CA . ILE A 1 186 ? -33.222 -7.054 44.000 1.00 46.59 186 ILE A CA 1
ATOM 1471 C C . ILE A 1 186 ? -34.110 -6.038 44.741 1.00 46.59 186 ILE A C 1
ATOM 1473 O O . ILE A 1 186 ? -33.971 -4.838 44.481 1.00 46.59 186 ILE A O 1
ATOM 1477 N N . PRO A 1 187 ? -35.018 -6.439 45.655 1.00 44.47 187 PRO A N 1
ATOM 1478 C CA . PRO A 1 187 ? -35.873 -5.480 46.341 1.00 44.47 187 PRO A CA 1
ATOM 1479 C C . PRO A 1 187 ? -34.992 -4.488 47.095 1.00 44.47 187 PRO A C 1
ATOM 1481 O O . PRO A 1 187 ? -34.240 -4.866 47.995 1.00 44.47 187 PRO A O 1
ATOM 1484 N N . THR A 1 188 ? -35.074 -3.209 46.735 1.00 48.59 188 THR A N 1
ATOM 1485 C CA . THR A 1 188 ? -34.564 -2.150 47.599 1.00 48.59 188 THR A CA 1
ATOM 1486 C C . THR A 1 188 ? -35.351 -2.244 48.900 1.00 48.59 188 THR A C 1
ATOM 1488 O O . THR A 1 188 ? -36.552 -1.980 48.918 1.00 48.59 188 THR A O 1
ATOM 1491 N N . VAL A 1 189 ? -34.695 -2.665 49.983 1.00 42.72 189 VAL A N 1
ATOM 1492 C CA . VAL A 1 189 ? -35.260 -2.575 51.330 1.00 42.72 189 VAL A CA 1
ATOM 1493 C C . VAL A 1 189 ? -35.391 -1.090 51.637 1.00 42.72 189 VAL A C 1
ATOM 1495 O O . VAL A 1 189 ? -34.448 -0.434 52.074 1.00 42.72 189 VAL A O 1
ATOM 1498 N N . THR A 1 190 ? -36.557 -0.525 51.351 1.00 48.09 190 THR A N 1
ATOM 1499 C CA . THR A 1 190 ? -36.937 0.782 51.870 1.00 48.09 190 THR A CA 1
ATOM 1500 C C . THR A 1 190 ? -37.101 0.632 53.375 1.00 48.09 190 THR A C 1
ATOM 1502 O O . THR A 1 190 ? -38.141 0.173 53.842 1.00 48.09 190 THR A O 1
ATOM 1505 N N . CYS A 1 191 ? -36.067 0.994 54.137 1.00 43.12 191 CYS A N 1
ATOM 1506 C CA . CYS A 1 191 ? -36.205 1.254 55.565 1.00 43.12 191 CYS A CA 1
ATOM 1507 C C . CYS A 1 191 ? -37.184 2.417 55.731 1.00 43.12 191 CYS A C 1
ATOM 1509 O O . CYS A 1 191 ? -36.820 3.581 55.574 1.00 43.12 191 CYS A O 1
ATOM 1511 N N . THR A 1 192 ? -38.443 2.098 56.011 1.00 50.78 192 THR A N 1
ATOM 1512 C CA . THR A 1 192 ? -39.406 3.086 56.482 1.00 50.78 192 THR A CA 1
ATOM 1513 C C . THR A 1 192 ? -38.959 3.499 57.887 1.00 50.78 192 THR A C 1
ATOM 1515 O O . THR A 1 192 ? -38.795 2.621 58.738 1.00 50.78 192 THR A O 1
ATOM 1518 N N . PRO A 1 193 ? -38.688 4.786 58.157 1.00 46.88 193 PRO A N 1
ATOM 1519 C CA . PRO A 1 193 ? -38.331 5.212 59.501 1.00 46.88 193 PRO A CA 1
ATOM 1520 C C . PRO A 1 193 ? -39.508 4.928 60.440 1.00 46.88 193 PRO A C 1
ATOM 1522 O O . PRO A 1 193 ? -40.645 5.297 60.150 1.00 46.88 193 PRO A O 1
ATOM 1525 N N . LEU A 1 194 ? -39.226 4.242 61.550 1.00 47.94 194 LEU A N 1
ATOM 1526 C CA . LEU A 1 194 ? -40.176 4.009 62.633 1.00 47.94 194 LEU A CA 1
ATOM 1527 C C . LEU A 1 194 ? -40.678 5.362 63.144 1.00 47.94 194 LEU A C 1
ATOM 1529 O O . LEU A 1 194 ? -39.926 6.124 63.754 1.00 47.94 194 LEU A O 1
ATOM 1533 N N . THR A 1 195 ? -41.948 5.660 62.884 1.00 50.44 195 THR A N 1
ATOM 1534 C CA . THR A 1 195 ? -42.673 6.760 63.517 1.00 50.44 195 THR A CA 1
ATOM 1535 C C . THR A 1 195 ? -42.606 6.560 65.025 1.00 50.44 195 THR A C 1
ATOM 1537 O O . THR A 1 195 ? -43.131 5.578 65.551 1.00 50.44 195 THR A O 1
ATOM 1540 N N . GLN A 1 196 ? -41.928 7.474 65.717 1.00 52.56 196 GLN A N 1
ATOM 1541 C CA . GLN A 1 196 ? -41.964 7.549 67.170 1.00 52.56 196 GLN A CA 1
ATOM 1542 C C . GLN A 1 196 ? -43.413 7.809 67.587 1.00 52.56 196 GLN A C 1
ATOM 1544 O O . GLN A 1 196 ? -43.965 8.868 67.293 1.00 52.56 196 GLN A O 1
ATOM 1549 N N . GLN A 1 197 ? -44.039 6.824 68.231 1.00 51.22 197 GLN A N 1
ATOM 1550 C CA . GLN A 1 197 ? -45.287 7.037 68.952 1.00 51.22 197 GLN A CA 1
ATOM 1551 C C . GLN A 1 197 ? -45.000 8.039 70.073 1.00 51.22 197 GLN A C 1
ATOM 1553 O O . GLN A 1 197 ? -44.198 7.764 70.966 1.00 51.22 197 GLN A O 1
ATOM 1558 N N . GLN A 1 198 ? -45.618 9.216 69.990 1.00 48.94 198 GLN A N 1
ATOM 1559 C CA . GLN A 1 198 ? -45.724 10.105 71.139 1.00 48.94 198 GLN A CA 1
ATOM 1560 C C . GLN A 1 198 ? -46.614 9.420 72.187 1.00 48.94 198 GLN A C 1
ATOM 1562 O O . GLN A 1 198 ? -47.634 8.844 71.804 1.00 48.94 198 GLN A O 1
ATOM 1567 N N . PRO A 1 199 ? -46.243 9.433 73.475 1.00 49.19 199 PRO A N 1
ATOM 1568 C CA . PRO A 1 199 ? -47.141 8.980 74.524 1.00 49.19 199 PRO A CA 1
ATOM 1569 C C . PRO A 1 199 ? -48.266 10.006 74.706 1.00 49.19 199 PRO A C 1
ATOM 1571 O O . PRO A 1 199 ? -47.996 11.206 74.794 1.00 49.19 199 PRO A O 1
ATOM 1574 N N . ASP A 1 200 ? -49.502 9.509 74.729 1.00 49.91 200 ASP A N 1
ATOM 1575 C CA . ASP A 1 200 ? -50.677 10.258 75.172 1.00 49.91 200 ASP A CA 1
ATOM 1576 C C . ASP A 1 200 ? -50.547 10.625 76.666 1.00 49.91 200 ASP A C 1
ATOM 1578 O O . ASP A 1 200 ? -49.883 9.916 77.427 1.00 49.91 200 ASP A O 1
ATOM 1582 N N . GLU A 1 201 ? -51.161 11.763 77.001 1.00 47.78 201 GLU A N 1
ATOM 1583 C CA . GLU A 1 201 ? -51.127 12.572 78.240 1.00 47.78 201 GLU A CA 1
ATOM 1584 C C . GLU A 1 201 ? -51.010 11.852 79.596 1.00 47.78 201 GLU A C 1
ATOM 1586 O O . GLU A 1 201 ? -51.721 10.851 79.847 1.00 47.78 201 GLU A O 1
#

InterPro domains:
  IPR014790 MutL, C-terminal, dimerisation [PF08676] (4-82)
  IPR014790 MutL, C-terminal, dimerisation [SM00853] (3-135)
  IPR037198 MutL, C-terminal domain superfamily [SSF118116] (2-167)
  IPR038973 DNA mismatch repair protein MutL/Mlh/Pms-like [PTHR10073] (1-168)
  IPR042120 MutL, C-terminal domain, dimerisation subdomain [G3DSA:3.30.1540.20] (6-167)
  IPR042121 MutL, C-terminal domain, regulatory subdomain [G3DSA:3.30.1370.100] (44-130)

Foldseek 3Di:
DAWPFDDQLFWTWDADPLQWIKIFGQLQLQQLLQLVVCVVPDQFAWDFDPDWAFFQDDQVRVVVCVVPVVVVNSQRWDWDADPPDPRRGRITTGIAGDDPDPDDDDPPPRCPPVNVLVVSSVVSSVPGDDRNHHDDSVSSVVSVVSLVVRPDSQAGSVGHGRMDTDGRCVVVVVVVVVVVVVVVPDDPPPPDPPDPDDDDD

Radius of gyration: 31.26 Å; chains: 1; bounding box: 84×30×115 Å

Sequence (201 aa):
MQVIGQFNLGFVLARCSRNHLWILDQHACEERYNFEELCKKTVMHEQPLIQPLHLELNPSEEACVLDHMDIFQANGFRFKFDAEAPIRHRLSLTALPHSGAHEGRKAVQVSRLPKAIAMFASRACRTSVMIGTALSQKEMSNVVQKLAYVDMPWTCAHGRPTMRHVSNVLPILLMDERSAAEHIAIPTVTCTPLTQQQPDE

Secondary structure (DSSP, 8-state):
-EEEEEETTTEEEEEEGGGEEEEEEHHHHHHHHHHHHHHHH--PEEEEEEEEEE----HHHHHHHHHTHHHHHHTT-EEEE-SSSPTT-SEEEEEEEE--------------HHHHHHHHHHHHHHHSPPTT----HHHHHHHHHHHTT-SSTTB-TTS-BSEEEEEE-HHHHHHHHHHHHHHH-S-----------PPP-

pLDDT: mean 78.62, std 16.9, range [33.44, 97.12]